Protein AF-A0A1Q6RAH6-F1 (afdb_monomer)

Secondary structure (DSSP, 8-state):
---B----TTTT--GGGS--HHHHHH-HHHHH-PPSS---HHHHHHHHHHHHHHHHHHHHHHHHTT--B-TT-HHHHHHHHHHHHHS-BTTBPPPTTS-----S-S-BTTBPP-TTS------HHHHHHS-TT-EEEESS---THHHH-S-EEEPPSS------BTTB-TT-----SEEEPPGGGSPP------------B--EEEE--------SS---------EEEEPPPB---------PPP---PEEE--------EEEEE--

Foldseek 3Di:
DADEPQDAQCPPPDPVLADDPVCLVPPCCNVVNDDPDDDNRNNVSNVSRVVSVVLVVLQVLLVVVVAHHYPVCPPSNVVSNLLSVLQDDPPDGDDPVSDDDDLVDCADVPFGADPVSDGDDPPVVLCVQAPFFDKDWAADPDQCCVPSNADKDWDDPPDDDDDADVVRHPPDDDDDQWDFDDPVNDPDDDDDDDDDWDDKDKDKDWDQDDDQDPDPDDRPPDRPDGDIDIDPIPDTDDDDDDDDDDDDRDIDGDDDDDDDIIMMGGRD

Mean predicted aligned error: 17.75 Å

Structure (mmCIF, N/CA/C/O backbone):
data_AF-A0A1Q6RAH6-F1
#
_entry.id   AF-A0A1Q6RAH6-F1
#
loop_
_atom_site.group_PDB
_atom_site.id
_atom_site.type_symbol
_atom_site.label_atom_id
_atom_site.label_alt_id
_atom_site.label_comp_id
_atom_site.label_asym_id
_atom_site.label_entity_id
_atom_site.label_seq_id
_atom_site.pdbx_PDB_ins_code
_atom_site.Cartn_x
_atom_site.Cartn_y
_atom_site.Cartn_z
_atom_site.occupancy
_atom_site.B_iso_or_equiv
_atom_site.auth_seq_id
_atom_site.auth_comp_id
_atom_site.auth_asym_id
_atom_site.auth_atom_id
_atom_site.pdbx_PDB_model_num
ATOM 1 N N . MET A 1 1 ? -26.787 -20.908 47.043 1.00 74.44 1 MET A N 1
ATOM 2 C CA . MET A 1 1 ? -27.610 -19.766 46.593 1.00 74.44 1 MET A CA 1
ATOM 3 C C . MET A 1 1 ? -27.314 -18.601 47.512 1.00 74.44 1 MET A C 1
ATOM 5 O O . MET A 1 1 ? -27.093 -18.863 48.690 1.00 74.44 1 MET A O 1
ATOM 9 N N . ALA A 1 2 ? -27.260 -17.379 46.982 1.00 86.88 2 ALA A N 1
ATOM 10 C CA . ALA A 1 2 ? -27.095 -16.189 47.808 1.00 86.88 2 ALA A CA 1
ATOM 11 C C . ALA A 1 2 ? -28.269 -16.044 48.786 1.00 86.88 2 ALA A C 1
ATOM 13 O O . ALA A 1 2 ? -29.375 -16.515 48.501 1.00 86.88 2 ALA A O 1
ATOM 14 N N . ARG A 1 3 ? -28.028 -15.439 49.948 1.00 90.06 3 ARG A N 1
ATOM 15 C CA . ARG A 1 3 ? -29.020 -15.312 51.020 1.00 90.06 3 ARG A CA 1
ATOM 16 C C . ARG A 1 3 ? -29.033 -13.919 51.636 1.00 90.06 3 ARG A C 1
ATOM 18 O O . ARG A 1 3 ? -28.005 -13.255 51.741 1.00 90.06 3 ARG A O 1
ATOM 25 N N . SER A 1 4 ? -30.216 -13.527 52.100 1.00 94.62 4 SER A N 1
ATOM 26 C CA . SER A 1 4 ? -30.441 -12.317 52.886 1.00 94.62 4 SER A CA 1
ATOM 27 C C . SER A 1 4 ? -31.068 -12.669 54.231 1.00 94.62 4 SER A C 1
ATOM 29 O O . SER A 1 4 ? -31.938 -13.542 54.297 1.00 94.62 4 SER A O 1
ATOM 31 N N . ASN A 1 5 ? -30.640 -11.991 55.296 1.00 94.56 5 ASN A N 1
ATOM 32 C CA . ASN A 1 5 ? -31.296 -12.047 56.605 1.00 94.56 5 ASN A CA 1
ATOM 33 C C . ASN A 1 5 ? -31.979 -10.728 57.000 1.00 94.56 5 ASN A C 1
ATOM 35 O O . ASN A 1 5 ? -32.557 -10.653 58.083 1.00 94.56 5 ASN A O 1
ATOM 39 N N . PHE A 1 6 ? -31.990 -9.729 56.114 1.00 95.56 6 PHE A N 1
ATOM 40 C CA . PHE A 1 6 ? -32.768 -8.513 56.320 1.00 95.56 6 PHE A CA 1
ATOM 41 C C . PHE A 1 6 ? -34.264 -8.841 56.284 1.00 95.56 6 PHE A C 1
ATOM 43 O O . PHE A 1 6 ? -34.757 -9.473 55.346 1.00 95.56 6 PHE A O 1
ATOM 50 N N . LYS A 1 7 ? -34.986 -8.408 57.318 1.00 94.31 7 LYS A N 1
ATOM 51 C CA . LYS A 1 7 ? -36.433 -8.593 57.470 1.00 94.31 7 LYS A CA 1
ATOM 52 C C . LYS A 1 7 ? -37.122 -7.256 57.640 1.00 94.31 7 LYS A C 1
ATOM 54 O O . LYS A 1 7 ? -36.515 -6.295 58.115 1.00 94.31 7 LYS A O 1
ATOM 59 N N . VAL A 1 8 ? -38.389 -7.200 57.249 1.00 95.38 8 VAL A N 1
ATOM 60 C CA . VAL A 1 8 ? -39.182 -5.991 57.420 1.00 95.38 8 VAL A CA 1
ATOM 61 C C . VAL A 1 8 ? -39.711 -5.982 58.851 1.00 95.38 8 VAL A C 1
ATOM 63 O O . VAL A 1 8 ? -40.210 -6.975 59.376 1.00 95.38 8 VAL A O 1
ATOM 66 N N . PHE A 1 9 ? -39.582 -4.852 59.531 1.00 94.12 9 PHE A N 1
ATOM 67 C CA . PHE A 1 9 ? -40.159 -4.687 60.854 1.00 94.12 9 PHE A CA 1
ATOM 68 C C . PHE A 1 9 ? -41.685 -4.598 60.743 1.00 94.12 9 PHE A C 1
ATOM 70 O O . PHE A 1 9 ? -42.221 -3.867 59.906 1.00 94.12 9 PHE A O 1
ATOM 77 N N . ALA A 1 10 ? -42.386 -5.311 61.627 1.00 89.75 10 ALA A N 1
ATOM 78 C CA . ALA A 1 10 ? -43.841 -5.250 61.754 1.00 89.75 10 ALA A CA 1
ATOM 79 C C . ALA A 1 10 ? -44.591 -5.621 60.446 1.00 89.75 10 ALA A C 1
ATOM 81 O O . ALA A 1 10 ? -45.517 -4.932 59.999 1.00 89.75 10 ALA A O 1
ATOM 82 N N . GLU A 1 11 ? -44.182 -6.733 59.822 1.00 87.38 11 GLU A N 1
ATOM 83 C CA . GLU A 1 11 ? -44.783 -7.285 58.592 1.00 87.38 11 GLU A CA 1
ATOM 84 C C . GLU A 1 11 ? -46.298 -7.513 58.723 1.00 87.38 11 GLU A C 1
ATOM 86 O O . GLU A 1 11 ? -47.042 -7.185 57.804 1.00 87.38 11 GLU A O 1
ATOM 91 N N . ALA A 1 12 ? -46.756 -7.961 59.897 1.00 89.94 12 ALA A N 1
ATOM 92 C CA . ALA A 1 12 ? -48.161 -8.250 60.203 1.00 89.94 12 ALA A CA 1
ATOM 93 C C . ALA A 1 12 ? -48.800 -7.249 61.189 1.00 89.94 12 ALA A C 1
ATOM 95 O O . ALA A 1 12 ? -49.719 -7.595 61.928 1.00 89.94 12 ALA A O 1
ATOM 96 N N . VAL A 1 13 ? -48.276 -6.023 61.271 1.00 87.94 13 VAL A N 1
ATOM 97 C CA . VAL A 1 13 ? -48.779 -5.017 62.218 1.00 87.94 13 VAL A CA 1
ATOM 98 C C . VAL A 1 13 ? -50.180 -4.536 61.858 1.00 87.94 13 VAL A C 1
ATOM 100 O O . VAL A 1 13 ? -50.460 -4.223 60.701 1.00 87.94 13 VAL A O 1
ATOM 103 N N . ASP A 1 14 ? -51.036 -4.432 62.870 1.00 89.81 1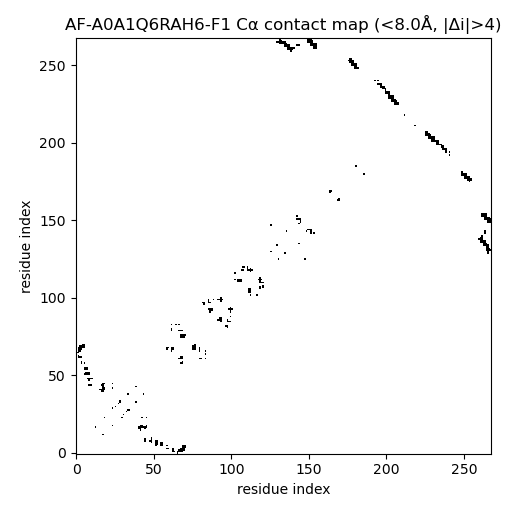4 ASP A N 1
ATOM 104 C CA . ASP A 1 14 ? -52.355 -3.823 62.740 1.00 89.81 14 ASP A CA 1
ATOM 105 C C . ASP A 1 14 ? -52.225 -2.331 62.389 1.00 89.81 14 ASP A C 1
ATOM 107 O O . ASP A 1 14 ? -51.374 -1.624 62.939 1.00 89.81 14 ASP A O 1
ATOM 111 N N . SER A 1 15 ? -53.078 -1.833 61.492 1.00 86.25 15 SER A N 1
ATOM 112 C CA . SER A 1 15 ? -53.057 -0.430 61.063 1.00 86.25 15 SER A CA 1
ATOM 113 C C . SER A 1 15 ? -53.276 0.561 62.21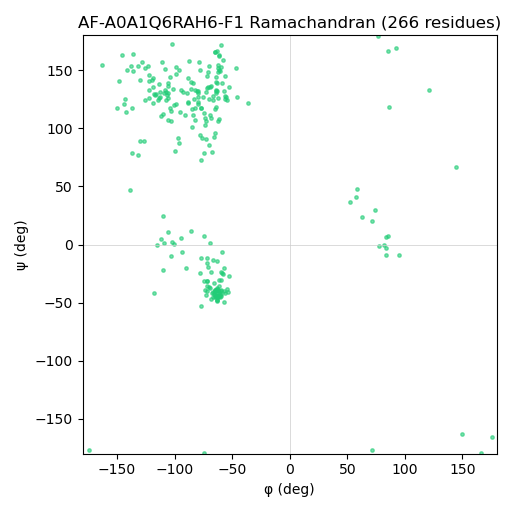0 1.00 86.25 15 SER A C 1
ATOM 115 O O . SER A 1 15 ? -52.819 1.689 62.120 1.00 86.25 15 SER A O 1
ATOM 117 N N . SER A 1 16 ? -53.911 0.154 63.313 1.00 86.44 16 SER A N 1
ATOM 118 C CA . SER A 1 16 ? -54.063 0.973 64.527 1.00 86.44 16 SER A CA 1
ATOM 119 C C . SER A 1 16 ? -52.769 1.145 65.332 1.00 86.44 16 SER A C 1
ATOM 121 O O . SER A 1 16 ? -52.718 1.943 66.265 1.00 86.44 16 SER A O 1
ATOM 123 N N . LYS A 1 17 ? -51.718 0.379 65.017 1.00 90.50 17 LYS A N 1
ATOM 124 C CA . LYS A 1 17 ? -50.412 0.414 65.697 1.00 90.50 17 LYS A CA 1
ATOM 125 C C . LYS A 1 17 ? -49.333 1.099 64.866 1.00 90.50 17 LYS A C 1
ATOM 127 O O . LYS A 1 17 ? -48.156 0.998 65.211 1.00 90.50 17 LYS A O 1
ATOM 132 N N . VAL A 1 18 ? -49.718 1.766 63.781 1.00 92.19 18 VAL A N 1
ATOM 133 C CA . VAL A 1 18 ? -48.842 2.516 62.883 1.00 92.19 18 VAL A CA 1
ATOM 134 C C . VAL A 1 18 ? -49.594 3.762 62.433 1.00 92.19 18 VAL A C 1
ATOM 136 O O . VAL A 1 18 ? -50.684 3.648 61.888 1.00 92.19 18 VAL A O 1
ATOM 139 N N . VAL A 1 19 ? -49.020 4.949 62.619 1.00 92.81 19 VAL A N 1
ATOM 140 C CA . VAL A 1 19 ? -49.692 6.192 62.194 1.00 92.81 19 VAL A CA 1
ATOM 141 C C . VAL A 1 19 ? -49.919 6.230 60.674 1.00 92.81 19 VAL A C 1
ATOM 143 O O . VAL A 1 19 ? -49.151 5.653 59.894 1.00 92.81 19 VAL A O 1
ATOM 146 N N . SER A 1 20 ? -50.950 6.939 60.213 1.00 92.50 20 SER A N 1
ATOM 147 C CA . SER A 1 20 ? -51.208 7.121 58.776 1.00 92.50 20 SER A CA 1
ATOM 148 C C . SER A 1 20 ? -50.098 7.931 58.086 1.00 92.50 20 SER A C 1
ATOM 150 O O . SER A 1 20 ? -49.229 8.511 58.737 1.00 92.50 20 SER A O 1
ATOM 152 N N . ASP A 1 21 ? -50.037 7.937 56.748 1.00 92.56 21 ASP A N 1
ATOM 153 C CA . ASP A 1 21 ? -49.037 8.751 56.028 1.00 92.56 21 ASP A CA 1
ATOM 154 C C . ASP A 1 21 ? -49.242 10.245 56.278 1.00 92.56 21 ASP A C 1
ATOM 156 O O . ASP A 1 21 ? -48.270 10.966 56.478 1.00 92.56 21 ASP A O 1
ATOM 160 N N . ALA A 1 22 ? -50.498 10.691 56.343 1.00 93.25 22 ALA A N 1
ATOM 161 C CA . ALA A 1 22 ? -50.844 12.080 56.622 1.00 93.25 22 ALA A CA 1
ATOM 162 C C . ALA A 1 22 ? -50.416 12.507 58.035 1.00 93.25 22 ALA A C 1
ATOM 164 O O . ALA A 1 22 ? -49.794 13.553 58.199 1.00 93.25 22 ALA A O 1
ATOM 165 N N . GLU A 1 23 ? -50.677 11.680 59.050 1.00 92.81 23 GLU A N 1
ATOM 166 C CA . GLU A 1 23 ? -50.255 11.962 60.428 1.00 92.81 23 GLU A CA 1
ATOM 167 C C . GLU A 1 23 ? -48.735 11.913 60.566 1.00 92.81 23 GLU A C 1
ATOM 169 O O . GLU A 1 23 ? -48.139 12.797 61.182 1.00 92.81 23 GLU A O 1
ATOM 174 N N . TYR A 1 24 ? -48.083 10.930 59.935 1.00 93.44 24 TYR A N 1
ATOM 175 C CA . TYR A 1 24 ? -46.625 10.863 59.882 1.00 93.44 24 TYR A CA 1
ATOM 176 C C . TYR A 1 24 ? -46.034 12.102 59.208 1.00 93.44 24 TYR A C 1
ATOM 178 O O . TYR A 1 24 ? -45.012 12.606 59.671 1.00 93.44 24 TYR A O 1
ATOM 186 N N . ALA A 1 25 ? -46.672 12.605 58.139 1.00 92.69 25 ALA A N 1
ATOM 187 C CA . ALA A 1 25 ? -46.234 13.738 57.321 1.00 92.69 25 ALA A CA 1
ATOM 188 C C . ALA A 1 25 ? -46.085 15.046 58.121 1.00 92.69 25 ALA A C 1
ATOM 190 O O . ALA A 1 25 ? -45.204 15.852 57.807 1.00 92.69 25 ALA A O 1
ATOM 191 N N . VAL A 1 26 ? -46.890 15.227 59.166 1.00 94.19 26 VAL A N 1
ATOM 192 C CA . VAL A 1 26 ? -46.929 16.451 59.983 1.00 94.19 26 VAL A CA 1
ATOM 193 C C . VAL A 1 26 ? -46.483 16.234 61.430 1.00 94.19 26 VAL A C 1
ATOM 195 O O . VAL A 1 26 ? -46.459 17.184 62.209 1.00 94.19 26 VAL A O 1
ATOM 198 N N . ASN A 1 27 ? -46.122 15.005 61.809 1.00 91.69 27 ASN A N 1
ATOM 199 C CA . ASN A 1 27 ? -45.778 14.688 63.189 1.00 91.69 27 ASN A CA 1
ATOM 200 C C . ASN A 1 27 ? -44.548 15.480 63.665 1.00 91.69 27 ASN A C 1
ATOM 202 O O . ASN A 1 27 ? -43.471 15.427 63.061 1.00 91.69 27 ASN A O 1
ATOM 206 N N . THR A 1 28 ? -44.698 16.180 64.788 1.00 89.19 28 THR A N 1
ATOM 207 C CA . THR A 1 28 ? -43.664 17.062 65.338 1.00 89.19 28 THR A CA 1
ATOM 208 C C . THR A 1 28 ? -42.425 16.306 65.805 1.00 89.19 28 THR A C 1
ATOM 210 O O . THR A 1 28 ? -41.330 16.822 65.618 1.00 89.19 28 THR A O 1
ATOM 213 N N . GLN A 1 29 ? -42.547 15.075 66.319 1.00 89.06 29 GLN A N 1
ATOM 214 C CA . GLN A 1 29 ? -41.387 14.264 66.717 1.00 89.06 29 GLN A CA 1
ATOM 215 C C . GLN A 1 29 ? -40.599 13.745 65.507 1.00 89.06 29 GLN A C 1
ATOM 217 O O . GLN A 1 29 ? -39.379 13.622 65.571 1.00 89.06 29 GLN A O 1
ATOM 222 N N . ARG A 1 30 ? -41.261 13.486 64.372 1.00 91.00 30 ARG A N 1
ATOM 223 C CA . ARG A 1 30 ? -40.566 13.135 63.122 1.00 91.00 30 ARG A CA 1
ATOM 224 C C . ARG A 1 30 ? -39.848 14.343 62.507 1.00 91.00 30 ARG A C 1
ATOM 226 O O . ARG A 1 30 ? -38.799 14.179 61.898 1.00 91.00 30 ARG A O 1
ATOM 233 N N . ILE A 1 31 ? -40.420 15.545 62.624 1.00 91.06 31 ILE A N 1
ATOM 234 C CA . ILE A 1 31 ? -39.825 16.789 62.093 1.00 91.06 31 ILE A CA 1
ATOM 235 C C . ILE A 1 31 ? -38.690 17.295 62.986 1.00 91.06 31 ILE A C 1
ATOM 237 O O . ILE A 1 31 ? -37.607 17.592 62.497 1.00 91.06 31 ILE A O 1
ATOM 241 N N . GLY A 1 32 ? -38.971 17.444 64.279 1.00 88.25 32 GLY A N 1
ATOM 242 C CA . GLY A 1 32 ? -38.114 18.122 65.253 1.00 88.25 32 GLY A CA 1
ATOM 243 C C . GLY A 1 32 ? -37.285 17.186 66.129 1.00 88.25 32 GLY A C 1
ATOM 244 O O . GLY A 1 32 ? -36.536 17.666 66.974 1.00 88.25 32 GLY A O 1
ATOM 245 N N . GLY A 1 33 ? -37.405 15.871 65.935 1.00 86.50 33 GLY A N 1
ATOM 246 C CA . GLY A 1 33 ? -36.75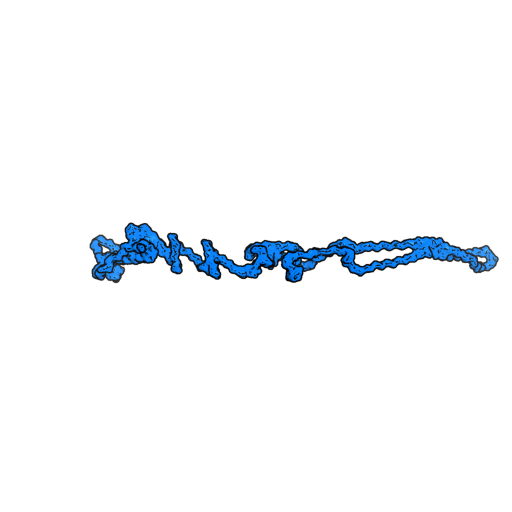1 14.865 66.765 1.00 86.50 33 GLY A CA 1
ATOM 247 C C . GLY A 1 33 ? -37.546 14.507 68.022 1.00 86.50 33 GLY A C 1
ATOM 248 O O . GLY A 1 33 ? -38.511 15.170 68.410 1.00 86.50 33 GLY A O 1
ATOM 249 N N . VAL A 1 34 ? -37.140 13.410 68.659 1.00 86.50 34 VAL A N 1
ATOM 250 C CA . VAL A 1 34 ? -37.756 12.937 69.902 1.00 86.50 34 VAL A CA 1
ATOM 251 C C . VAL A 1 34 ? -37.378 13.850 71.068 1.00 86.50 34 VAL A C 1
ATOM 253 O O . VAL A 1 34 ? -36.216 14.216 71.240 1.00 86.50 34 VAL A O 1
ATOM 256 N N . VAL A 1 35 ? -38.364 14.203 71.890 1.00 82.50 35 VAL A N 1
ATOM 257 C CA . VAL A 1 35 ? -38.153 14.908 73.162 1.00 82.50 35 VAL A CA 1
ATOM 258 C C . VAL A 1 35 ? -38.113 13.898 74.314 1.00 82.50 35 VAL A C 1
ATOM 260 O O . VAL A 1 35 ? -38.769 12.857 74.215 1.00 82.50 35 VAL A O 1
ATOM 263 N N . PRO A 1 36 ? -37.379 14.167 75.412 1.00 83.94 36 PRO A N 1
ATOM 264 C CA . PRO A 1 36 ? -37.380 13.293 76.584 1.00 83.94 36 PRO A CA 1
ATOM 265 C C . PRO A 1 36 ? -38.804 13.054 77.108 1.00 83.94 36 PRO A C 1
ATOM 267 O O . PRO A 1 36 ? -39.527 14.004 77.402 1.00 83.94 36 PRO A O 1
ATOM 270 N N . GLY A 1 37 ? -39.216 11.789 77.215 1.00 81.44 37 GLY A N 1
ATOM 271 C CA . GLY A 1 37 ? -40.576 11.407 77.599 1.00 81.44 37 GLY A CA 1
ATOM 272 C C . GLY A 1 37 ? -41.015 10.086 76.966 1.00 81.44 37 GLY A C 1
ATOM 273 O O . GLY A 1 37 ? -40.187 9.306 76.494 1.00 81.44 37 GLY A O 1
ATOM 274 N N . LEU A 1 38 ? -42.325 9.825 76.962 1.00 74.50 38 LEU A N 1
ATOM 275 C CA . LEU A 1 38 ? -42.898 8.630 76.340 1.00 74.50 38 LEU A CA 1
ATOM 276 C C . LEU A 1 38 ? -42.956 8.801 74.813 1.00 74.50 38 LEU A C 1
ATOM 278 O O . LEU A 1 38 ? -43.650 9.678 74.299 1.00 74.50 38 LEU A O 1
ATOM 282 N N . ALA A 1 39 ? -42.235 7.948 74.088 1.00 77.94 39 ALA A N 1
ATOM 283 C CA . ALA A 1 39 ? -42.280 7.887 72.632 1.00 77.94 39 ALA A CA 1
ATOM 284 C C . ALA A 1 39 ? -43.636 7.343 72.145 1.00 77.94 39 ALA A C 1
ATOM 286 O O . ALA A 1 39 ? -44.129 6.337 72.657 1.00 77.94 39 ALA A O 1
ATOM 287 N N . ALA A 1 40 ? -44.226 7.978 71.127 1.00 86.88 40 ALA A N 1
ATOM 288 C CA . ALA A 1 40 ? -45.443 7.477 70.490 1.00 86.88 40 ALA A CA 1
ATOM 289 C C . ALA A 1 40 ? -45.124 6.178 69.727 1.00 86.88 40 ALA A C 1
ATOM 291 O O . ALA A 1 40 ? -44.390 6.192 68.735 1.00 86.88 40 ALA A O 1
ATOM 292 N N . ALA A 1 41 ? -45.603 5.039 70.233 1.00 88.38 41 ALA A N 1
ATOM 293 C CA . ALA A 1 41 ? -45.208 3.721 69.733 1.00 88.38 41 ALA A CA 1
ATOM 294 C C . ALA A 1 41 ? -45.623 3.496 68.269 1.00 88.38 41 ALA A C 1
ATOM 296 O O . ALA A 1 41 ? -44.866 2.934 67.484 1.00 88.38 41 ALA A O 1
ATOM 297 N N . ASP A 1 42 ? -46.794 3.987 67.882 1.00 91.06 42 ASP A N 1
ATOM 298 C CA . ASP A 1 42 ? -47.330 3.955 66.521 1.00 91.06 42 ASP A CA 1
ATOM 299 C C . ASP A 1 42 ? -46.502 4.771 65.516 1.00 91.06 42 ASP A C 1
ATOM 301 O O . ASP A 1 42 ? -46.269 4.332 64.385 1.00 91.06 42 ASP A O 1
ATOM 305 N N . LEU A 1 43 ? -46.001 5.932 65.937 1.00 91.56 43 LEU A N 1
ATOM 306 C CA . LEU A 1 43 ? -45.083 6.756 65.156 1.00 91.56 43 LEU A CA 1
ATOM 307 C C . LEU A 1 43 ? -43.764 6.020 64.899 1.00 91.56 43 LEU A C 1
ATOM 309 O O . LEU A 1 43 ? -43.279 5.964 63.768 1.00 91.56 43 LEU A O 1
ATOM 313 N N . HIS A 1 44 ? -43.188 5.442 65.950 1.00 90.94 44 HIS A N 1
ATOM 314 C CA . HIS A 1 44 ? -41.899 4.758 65.867 1.00 90.94 44 HIS A CA 1
ATOM 315 C C . HIS A 1 44 ? -42.013 3.452 65.083 1.00 90.94 44 HIS A C 1
ATOM 317 O O . HIS A 1 44 ? -41.145 3.154 64.265 1.00 90.94 44 HIS A O 1
ATOM 323 N N . ASN A 1 45 ? -43.124 2.727 65.224 1.00 93.06 45 ASN A N 1
ATOM 324 C CA . ASN A 1 45 ? -43.412 1.560 64.397 1.00 93.06 45 ASN A CA 1
ATOM 325 C C . ASN A 1 45 ? -43.411 1.910 62.906 1.00 93.06 45 ASN A C 1
ATOM 327 O O . ASN A 1 45 ? -42.870 1.147 62.104 1.00 93.06 45 ASN A O 1
ATOM 331 N N . LYS A 1 46 ? -43.955 3.077 62.525 1.00 92.75 46 LYS A N 1
ATOM 332 C CA . LYS A 1 46 ? -43.888 3.553 61.138 1.00 92.75 46 LYS A CA 1
ATOM 333 C C . LYS A 1 46 ? -42.460 3.808 60.679 1.00 92.75 46 LYS A C 1
ATOM 335 O O . LYS A 1 46 ? -42.077 3.328 59.613 1.00 92.75 46 LYS A O 1
ATOM 340 N N . LEU A 1 47 ? -41.679 4.527 61.485 1.00 93.00 47 LEU A N 1
ATOM 341 C CA . LEU A 1 47 ? -40.277 4.825 61.196 1.00 93.00 47 LEU A CA 1
ATOM 342 C C . LEU A 1 47 ? -39.463 3.536 61.000 1.00 93.00 47 LEU A C 1
ATOM 344 O O . LEU A 1 47 ? -38.778 3.383 59.989 1.00 93.00 47 LEU A O 1
ATOM 348 N N . TYR A 1 48 ? -39.581 2.581 61.927 1.00 93.62 48 TYR A N 1
ATOM 349 C CA . TYR A 1 48 ? -38.881 1.299 61.849 1.00 93.62 48 TYR A CA 1
ATOM 350 C C . TYR A 1 48 ? -39.316 0.482 60.636 1.00 93.62 48 TYR A C 1
ATOM 352 O O . TYR A 1 48 ? -38.467 -0.077 59.939 1.00 93.62 48 TYR A O 1
ATOM 360 N N . LYS A 1 49 ? -40.617 0.451 60.327 1.00 93.19 49 LYS A N 1
ATOM 361 C CA . LYS A 1 49 ? -41.135 -0.235 59.140 1.00 93.19 49 LYS A CA 1
ATOM 362 C C . LYS A 1 49 ? -40.593 0.379 57.845 1.00 93.19 49 LYS A C 1
ATOM 364 O O . LYS A 1 49 ? -40.135 -0.362 56.983 1.00 93.19 49 LYS A O 1
ATOM 369 N N . GLN A 1 50 ? -40.566 1.709 57.720 1.00 93.81 50 GLN A N 1
ATOM 370 C CA . GLN A 1 50 ? -40.010 2.398 56.545 1.00 93.81 50 GLN A CA 1
ATOM 371 C C . GLN A 1 50 ? -38.496 2.186 56.384 1.00 93.81 50 GLN A C 1
ATOM 373 O O . GLN A 1 50 ? -38.017 1.991 55.269 1.00 93.81 50 GLN A O 1
ATOM 378 N N . ALA A 1 51 ? -37.733 2.182 57.478 1.00 94.88 51 ALA A N 1
ATOM 379 C CA . ALA A 1 51 ? -36.292 1.943 57.413 1.00 94.88 51 ALA A CA 1
ATOM 380 C C . ALA A 1 51 ? -35.967 0.494 57.006 1.00 94.88 51 ALA A C 1
ATOM 382 O O . ALA A 1 51 ? -35.151 0.244 56.118 1.00 94.88 51 ALA A O 1
ATOM 383 N N . THR A 1 52 ? -36.638 -0.471 57.633 1.00 95.88 52 THR A N 1
ATOM 384 C CA . THR A 1 52 ? -36.374 -1.899 57.408 1.00 95.88 52 THR A CA 1
ATOM 385 C C . THR A 1 52 ? -36.916 -2.409 56.077 1.00 95.88 52 THR A C 1
ATOM 387 O O . THR A 1 52 ? -36.276 -3.270 55.479 1.00 95.88 52 THR A O 1
ATOM 390 N N . ILE A 1 53 ? -38.023 -1.859 55.555 1.00 95.12 53 ILE A N 1
ATOM 391 C CA . ILE A 1 53 ? -38.513 -2.231 54.218 1.00 95.12 53 ILE A CA 1
ATOM 392 C C . ILE A 1 53 ? -37.534 -1.816 53.117 1.00 95.12 53 ILE A C 1
ATOM 394 O O . ILE A 1 53 ? -37.283 -2.602 52.207 1.00 95.12 53 ILE A O 1
ATOM 398 N N . MET A 1 54 ? -36.906 -0.640 53.236 1.00 95.88 54 MET A N 1
ATOM 399 C CA . MET A 1 54 ? -35.857 -0.207 52.309 1.00 95.88 54 MET A CA 1
ATOM 400 C C . MET A 1 54 ? -34.622 -1.109 52.399 1.00 95.88 54 MET A C 1
ATOM 402 O O . MET A 1 54 ? -34.097 -1.533 51.371 1.00 95.88 54 MET A O 1
ATOM 406 N N . ALA A 1 55 ? -34.191 -1.458 53.616 1.00 94.38 55 ALA A N 1
ATOM 407 C CA . ALA A 1 55 ? -33.055 -2.354 53.823 1.00 94.38 55 ALA A CA 1
ATOM 408 C C . ALA A 1 55 ? -33.313 -3.764 53.256 1.00 94.38 55 ALA A C 1
ATOM 410 O O . ALA A 1 55 ? -32.468 -4.306 52.544 1.00 94.38 55 ALA A O 1
ATOM 411 N N . ALA A 1 56 ? -34.496 -4.334 53.506 1.00 94.56 56 ALA A N 1
ATOM 412 C CA . ALA A 1 56 ? -34.889 -5.637 52.975 1.00 94.56 56 ALA A CA 1
ATOM 413 C C . ALA A 1 56 ? -35.002 -5.629 51.442 1.00 94.56 56 ALA A C 1
ATOM 415 O O . ALA A 1 56 ? -34.520 -6.556 50.793 1.00 94.56 56 ALA A O 1
ATOM 416 N N . ALA A 1 57 ? -35.568 -4.569 50.853 1.00 92.69 57 ALA A N 1
ATOM 417 C CA . ALA A 1 57 ? -35.659 -4.415 49.402 1.00 92.69 57 ALA A CA 1
ATOM 418 C C . ALA A 1 57 ? -34.273 -4.335 48.743 1.00 92.69 57 ALA A C 1
ATOM 420 O O . ALA A 1 57 ? -34.015 -5.028 47.762 1.00 92.69 57 ALA A O 1
ATOM 421 N N . MET A 1 58 ? -33.349 -3.547 49.303 1.00 90.94 58 MET A N 1
ATOM 422 C CA . MET A 1 58 ? -31.969 -3.492 48.807 1.00 90.94 58 MET A CA 1
ATOM 423 C C . MET A 1 58 ? -31.278 -4.852 48.922 1.00 90.94 58 MET A C 1
ATOM 425 O O . MET A 1 58 ? -30.639 -5.295 47.973 1.00 90.94 58 MET A O 1
ATOM 429 N N . ALA A 1 59 ? -31.437 -5.540 50.053 1.00 93.19 59 ALA A N 1
ATOM 430 C CA . ALA A 1 59 ? -30.863 -6.863 50.264 1.00 93.19 59 ALA A CA 1
ATOM 431 C C . ALA A 1 59 ? -31.395 -7.907 49.262 1.00 93.19 59 ALA A C 1
ATOM 433 O O . ALA A 1 59 ? -30.630 -8.750 48.797 1.00 93.19 59 ALA A O 1
ATOM 434 N N . GLN A 1 60 ? -32.673 -7.822 48.880 1.00 89.75 60 GLN A N 1
ATOM 435 C CA . GLN A 1 60 ? -33.272 -8.678 47.854 1.00 89.75 60 GLN A CA 1
ATOM 436 C C . GLN A 1 60 ? -32.615 -8.472 46.479 1.00 89.75 60 GLN A C 1
ATOM 438 O O . GLN A 1 60 ? -32.252 -9.452 45.829 1.00 89.75 60 GLN A O 1
ATOM 443 N N . VAL A 1 61 ? -32.367 -7.219 46.076 1.00 87.44 61 VAL A N 1
ATOM 444 C CA . VAL A 1 61 ? -31.656 -6.901 44.822 1.00 87.44 61 VAL A CA 1
ATOM 445 C C . VAL A 1 61 ? -30.249 -7.509 44.810 1.00 87.44 61 VAL A C 1
ATOM 447 O O . VAL A 1 61 ? -29.814 -8.042 43.791 1.00 87.44 61 VAL A O 1
ATOM 450 N N . LEU A 1 62 ? -29.535 -7.481 45.941 1.00 87.56 62 LEU A N 1
ATOM 451 C CA . LEU A 1 62 ? -28.209 -8.103 46.051 1.00 87.56 62 LEU A CA 1
ATOM 452 C C . LEU A 1 62 ? -28.277 -9.626 45.852 1.00 87.56 62 LEU A C 1
ATOM 454 O O . LEU A 1 62 ? -27.474 -10.184 45.102 1.00 87.56 62 LEU A O 1
ATOM 458 N N . VAL A 1 63 ? -29.257 -10.288 46.474 1.00 88.62 63 VAL A N 1
ATOM 459 C CA . VAL A 1 63 ? -29.448 -11.745 46.369 1.00 88.62 63 VAL A CA 1
ATOM 460 C C . VAL A 1 63 ? -29.799 -12.168 44.945 1.00 88.62 63 VAL A C 1
ATOM 462 O O . VAL A 1 63 ? -29.261 -13.164 44.459 1.00 88.62 63 VAL A O 1
ATOM 465 N N . GLU A 1 64 ? -30.634 -11.398 44.247 1.00 84.44 64 GLU A N 1
ATOM 466 C CA . GLU A 1 64 ? -30.958 -11.620 42.830 1.00 84.44 64 GLU A CA 1
ATOM 467 C C . GLU A 1 64 ? -29.720 -11.520 41.923 1.00 84.44 64 GLU A C 1
ATOM 469 O O . GLU A 1 64 ? -29.617 -12.248 40.936 1.00 84.44 64 GLU A O 1
ATOM 474 N N . GLN A 1 65 ? -28.732 -10.700 42.300 1.00 80.81 65 GLN A N 1
ATOM 475 C CA . GLN A 1 65 ? -27.417 -10.608 41.643 1.00 80.81 65 GLN A CA 1
ATOM 476 C C . GLN A 1 65 ? -26.397 -11.643 42.157 1.00 80.81 65 GLN A C 1
ATOM 478 O O . GLN A 1 65 ? -25.197 -11.567 41.865 1.00 80.81 65 GLN A O 1
ATOM 483 N N . GLY A 1 66 ? -26.850 -12.627 42.936 1.00 85.50 66 GLY A N 1
ATOM 484 C CA . GLY A 1 66 ? -26.017 -13.696 43.477 1.00 85.50 66 GLY A CA 1
ATOM 485 C C . GLY A 1 66 ? -25.063 -13.249 44.586 1.00 85.50 66 GLY A C 1
ATOM 486 O O . GLY A 1 66 ? -24.080 -13.945 44.838 1.00 85.50 66 GLY A O 1
ATOM 487 N N . GLN A 1 67 ? -25.324 -12.112 45.234 1.00 86.62 67 GLN A N 1
ATOM 488 C CA . GLN A 1 67 ? -24.530 -11.601 46.350 1.00 86.62 67 GLN A CA 1
ATOM 489 C C . GLN A 1 67 ? -25.259 -11.793 47.683 1.00 86.62 67 GLN A C 1
ATOM 491 O O . GLN A 1 67 ? -26.461 -11.557 47.787 1.00 86.62 67 GLN A O 1
ATOM 496 N N . ASP A 1 68 ? -24.529 -12.191 48.722 1.00 89.88 68 ASP A N 1
ATOM 497 C CA . ASP A 1 68 ? -25.092 -12.295 50.068 1.00 89.88 68 ASP A CA 1
ATOM 498 C C . ASP A 1 68 ? -25.351 -10.907 50.671 1.00 89.88 68 ASP A C 1
ATOM 500 O O . ASP A 1 68 ? -24.580 -9.965 50.465 1.00 89.88 68 ASP A O 1
ATOM 504 N N . ALA A 1 69 ? -26.424 -10.795 51.452 1.00 93.56 69 ALA A N 1
ATOM 505 C CA . ALA A 1 69 ? -26.805 -9.578 52.159 1.00 93.56 69 ALA A CA 1
ATOM 506 C C . ALA A 1 69 ? -27.084 -9.896 53.634 1.00 93.56 69 ALA A C 1
ATOM 508 O O . ALA A 1 69 ? -28.210 -10.224 54.010 1.00 93.56 69 ALA A O 1
ATOM 509 N N . LEU A 1 70 ? -26.042 -9.837 54.468 1.00 95.69 70 LEU A N 1
ATOM 510 C CA . LEU A 1 70 ? -26.106 -10.242 55.874 1.00 95.69 70 LEU A CA 1
ATOM 511 C C . LEU A 1 70 ? -25.832 -9.061 56.814 1.00 95.69 70 LEU A C 1
ATOM 513 O O . LEU A 1 70 ? -24.815 -8.386 56.674 1.00 95.69 70 LEU A O 1
ATOM 517 N N . ASP A 1 71 ? -26.712 -8.831 57.788 1.00 92.44 71 ASP A N 1
ATOM 518 C CA . ASP A 1 71 ? -26.559 -7.773 58.804 1.00 92.44 71 ASP A CA 1
ATOM 519 C C . ASP A 1 71 ? -25.403 -8.027 59.791 1.00 92.44 71 ASP A C 1
ATOM 521 O O . ASP A 1 71 ? -24.831 -7.090 60.346 1.00 92.44 71 ASP A O 1
ATOM 525 N N . SER A 1 72 ? -25.008 -9.291 59.954 1.00 94.31 72 SER A N 1
ATOM 526 C CA . SER A 1 72 ? -23.878 -9.719 60.774 1.00 94.31 72 SER A CA 1
ATOM 527 C C . SER A 1 72 ? -22.527 -9.478 60.100 1.00 94.31 72 SER A C 1
ATOM 529 O O . SER A 1 72 ? -21.491 -9.638 60.738 1.00 94.31 72 SER A O 1
ATOM 531 N N . ASP A 1 73 ? -22.525 -9.143 58.806 1.00 92.06 73 ASP A N 1
ATOM 532 C CA . ASP A 1 73 ? -21.322 -8.951 58.000 1.00 92.06 73 ASP A CA 1
ATOM 533 C C . ASP A 1 73 ? -21.397 -7.640 57.210 1.00 92.06 73 ASP A C 1
ATOM 535 O O . ASP A 1 73 ? -21.642 -7.602 56.003 1.00 92.06 73 ASP A O 1
ATOM 539 N N . TYR A 1 74 ? -21.160 -6.534 57.917 1.00 89.44 74 TYR A N 1
ATOM 540 C CA . TYR A 1 74 ? -21.135 -5.197 57.325 1.00 89.44 74 TYR A CA 1
ATOM 541 C C . TYR A 1 74 ? -20.131 -5.085 56.165 1.00 89.44 74 TYR A C 1
ATOM 543 O O . TYR A 1 74 ? -20.429 -4.483 55.132 1.00 89.44 74 TYR A O 1
ATOM 551 N N . ALA A 1 75 ? -18.943 -5.679 56.315 1.00 87.50 75 ALA A N 1
ATOM 552 C CA . ALA A 1 75 ? -17.907 -5.629 55.289 1.00 87.50 75 ALA A CA 1
ATOM 553 C C . ALA A 1 75 ? -18.330 -6.402 54.028 1.00 87.50 75 ALA A C 1
ATOM 555 O O . ALA A 1 75 ? -18.197 -5.881 52.915 1.00 87.50 75 ALA A O 1
ATOM 556 N N . GLY A 1 76 ? -18.890 -7.604 54.198 1.00 86.50 76 GLY A N 1
ATOM 557 C CA . GLY A 1 76 ? -19.467 -8.399 53.117 1.00 86.50 76 GLY A CA 1
ATOM 558 C C . GLY A 1 76 ? -20.622 -7.684 52.422 1.00 86.50 76 GLY A C 1
ATOM 559 O O . GLY A 1 76 ? -20.641 -7.605 51.195 1.00 86.50 76 GLY A O 1
ATOM 560 N N . LEU A 1 77 ? -21.523 -7.057 53.180 1.00 88.75 77 LEU A N 1
ATOM 561 C CA . LEU A 1 77 ? -22.641 -6.286 52.638 1.00 88.75 77 LEU A CA 1
ATOM 562 C C . LEU A 1 77 ? -22.172 -5.111 51.761 1.00 88.75 77 LEU A C 1
ATOM 564 O O . LEU A 1 77 ? -22.671 -4.930 50.650 1.00 88.75 77 LEU A O 1
ATOM 568 N N . VAL A 1 78 ? -21.172 -4.340 52.205 1.00 85.00 78 VAL A N 1
ATOM 569 C CA . VAL A 1 78 ? -20.587 -3.248 51.401 1.00 85.00 78 VAL A CA 1
ATOM 570 C C . VAL A 1 78 ? -19.963 -3.784 50.109 1.00 85.00 78 VAL A C 1
ATOM 572 O O . VAL A 1 78 ? -20.098 -3.166 49.048 1.00 85.00 78 VAL A O 1
ATOM 575 N N . ALA A 1 79 ? -19.293 -4.937 50.168 1.00 78.75 79 ALA A N 1
ATOM 576 C CA . ALA A 1 79 ? -18.715 -5.574 48.988 1.00 78.75 79 ALA A CA 1
ATOM 577 C C . ALA A 1 79 ? -19.797 -6.037 47.996 1.00 78.75 79 ALA A C 1
ATOM 579 O O . ALA A 1 79 ? -19.666 -5.799 46.792 1.00 78.75 79 ALA A O 1
ATOM 580 N N . SER A 1 80 ? -20.880 -6.632 48.491 1.00 83.69 80 SER A N 1
ATOM 581 C CA . SER A 1 80 ? -22.044 -7.042 47.700 1.00 83.69 80 SER A CA 1
ATOM 582 C C . SER A 1 80 ? -22.707 -5.861 46.986 1.00 83.69 80 SER A C 1
ATOM 584 O O . SER A 1 80 ? -23.018 -5.949 45.794 1.00 83.69 80 SER A O 1
ATOM 586 N N . ILE A 1 81 ? -22.859 -4.725 47.676 1.00 84.81 81 ILE A N 1
ATOM 587 C CA . ILE A 1 81 ? -23.429 -3.491 47.112 1.00 84.81 81 ILE A CA 1
ATOM 588 C C . ILE A 1 81 ? -22.562 -2.949 45.973 1.00 84.81 81 ILE A C 1
ATOM 590 O O . ILE A 1 81 ? -23.071 -2.655 44.890 1.00 84.81 81 ILE A O 1
ATOM 594 N N . LYS A 1 82 ? -21.243 -2.865 46.178 1.00 74.19 82 LYS A N 1
ATOM 595 C CA . LYS A 1 82 ? -20.313 -2.394 45.139 1.00 74.19 82 LYS A CA 1
ATOM 596 C C . LYS A 1 82 ? -20.370 -3.265 43.886 1.00 74.19 82 LYS A C 1
ATOM 598 O O . LYS A 1 82 ? -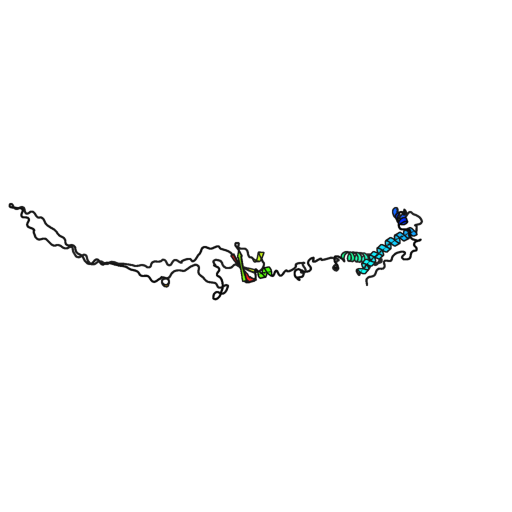20.435 -2.731 42.785 1.00 74.19 82 LYS A O 1
ATOM 603 N N . LYS A 1 83 ? -20.388 -4.592 44.051 1.00 70.88 83 LYS A N 1
ATOM 604 C CA . LYS A 1 83 ? -20.488 -5.537 42.928 1.00 70.88 83 LYS A CA 1
ATOM 605 C C . LYS A 1 83 ? -21.789 -5.362 42.149 1.00 70.88 83 LYS A C 1
ATOM 607 O O . LYS A 1 83 ? -21.762 -5.359 40.927 1.00 70.88 83 LYS A O 1
ATOM 612 N N . THR A 1 84 ? -22.902 -5.156 42.844 1.00 72.81 84 THR A N 1
ATOM 613 C CA . THR A 1 84 ? -24.226 -5.013 42.224 1.00 72.81 84 THR A CA 1
ATOM 614 C C . THR A 1 84 ? -24.359 -3.750 41.370 1.00 72.81 84 THR A C 1
ATOM 616 O O . THR A 1 84 ? -24.883 -3.827 40.265 1.00 72.81 84 THR A O 1
ATOM 619 N N . PHE A 1 85 ? -23.835 -2.600 41.806 1.00 69.62 85 PHE A N 1
ATOM 620 C CA . PHE A 1 85 ? -23.953 -1.354 41.026 1.00 69.62 85 PHE A CA 1
ATOM 621 C C . PHE A 1 85 ? -23.115 -1.308 39.756 1.00 69.62 85 PHE A C 1
ATOM 623 O O . PHE A 1 85 ? -23.393 -0.528 38.849 1.00 69.62 85 PHE A O 1
ATOM 630 N N . LEU A 1 86 ? -22.104 -2.156 39.678 1.00 57.22 86 LEU A N 1
ATOM 631 C CA . LEU A 1 86 ? -21.315 -2.303 38.475 1.00 57.22 86 LEU A CA 1
ATOM 632 C C . LEU A 1 86 ? -22.081 -3.162 37.444 1.00 57.22 86 LEU A C 1
ATOM 634 O O . LEU A 1 86 ? -21.874 -2.978 36.250 1.00 57.22 86 LEU A O 1
ATOM 638 N N . LEU A 1 87 ? -23.019 -4.031 37.873 1.00 54.97 87 LEU A N 1
ATOM 639 C CA . LEU A 1 87 ? -23.548 -5.178 37.115 1.00 54.97 87 LEU A CA 1
ATOM 640 C C . LEU A 1 87 ? -24.444 -4.956 35.876 1.00 54.97 87 LEU A C 1
ATOM 642 O O . LEU A 1 87 ? -24.818 -5.951 35.255 1.00 54.97 87 LEU A O 1
ATOM 646 N N . SER A 1 88 ? -24.752 -3.731 35.431 1.00 55.03 88 SER A N 1
ATOM 647 C CA . SER A 1 88 ? -25.614 -3.579 34.243 1.00 55.03 88 SER A CA 1
ATOM 648 C C . SER A 1 88 ? -25.380 -2.337 33.382 1.00 55.03 88 SER A C 1
ATOM 650 O O . SER A 1 88 ? -25.694 -1.215 33.780 1.00 55.03 88 SER A O 1
ATOM 652 N N . LEU A 1 89 ? -24.989 -2.583 32.128 1.00 54.78 89 LEU A N 1
ATOM 653 C CA . LEU A 1 89 ? -25.273 -1.730 30.970 1.00 54.78 89 LEU A CA 1
ATOM 654 C C . LEU A 1 89 ? -25.546 -2.648 29.761 1.00 54.78 89 LEU A C 1
ATOM 656 O O . LEU A 1 89 ? -24.652 -3.356 29.310 1.00 54.78 89 LEU A O 1
ATOM 660 N N . ASN A 1 90 ? -26.775 -2.643 29.233 1.00 52.88 90 ASN A N 1
ATOM 661 C CA . ASN A 1 90 ? -27.201 -3.433 28.061 1.00 52.88 90 ASN A CA 1
ATOM 662 C C . ASN A 1 90 ? -27.016 -4.969 28.160 1.00 52.88 90 ASN A C 1
ATOM 664 O O . ASN A 1 90 ? -26.648 -5.603 27.176 1.00 52.88 90 ASN A O 1
ATOM 668 N N . GLY A 1 91 ? -27.305 -5.581 29.313 1.00 53.31 91 GLY A N 1
ATOM 669 C CA . GLY A 1 91 ? -27.378 -7.049 29.448 1.00 53.31 91 GLY A CA 1
ATOM 670 C C . GLY A 1 91 ? -26.039 -7.775 29.626 1.00 53.31 91 GLY A C 1
ATOM 671 O O . GLY A 1 91 ? -26.036 -8.990 29.810 1.00 53.31 91 GLY A O 1
ATOM 672 N N . GLU A 1 92 ? -24.924 -7.045 29.635 1.00 56.41 92 GLU A N 1
ATOM 673 C CA . GLU A 1 92 ? -23.598 -7.595 29.910 1.00 56.41 92 GLU A CA 1
ATOM 674 C C . GLU A 1 92 ? -23.248 -7.478 31.394 1.00 56.41 92 GLU A C 1
ATOM 676 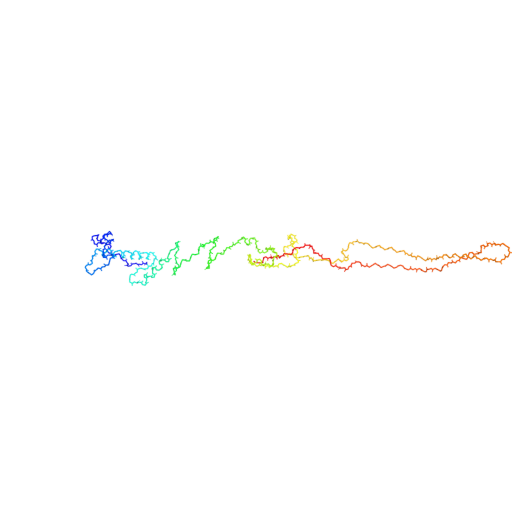O O . GLU A 1 92 ? -23.383 -6.411 32.002 1.00 56.41 92 GLU A O 1
ATOM 681 N N . LYS A 1 93 ? -22.777 -8.591 31.965 1.00 60.47 93 LYS A N 1
ATOM 682 C CA . LYS A 1 93 ? -22.260 -8.639 33.333 1.00 60.47 93 LYS A CA 1
ATOM 683 C C . LYS A 1 93 ? -20.828 -8.085 33.331 1.00 60.47 93 LYS A C 1
ATOM 685 O O . LYS A 1 93 ? -20.016 -8.553 32.538 1.00 60.47 93 LYS A O 1
ATOM 690 N N . PRO A 1 94 ? -20.478 -7.145 34.214 1.00 61.28 94 PRO A N 1
ATOM 691 C CA . PRO A 1 94 ? -19.114 -6.794 34.532 1.00 61.28 94 PRO A CA 1
ATOM 692 C C . PRO A 1 94 ? -18.231 -7.983 34.783 1.00 61.28 94 PRO A C 1
ATOM 694 O O . PRO A 1 94 ? -18.651 -9.016 35.313 1.00 61.28 94 PRO A O 1
ATOM 697 N N . ASP A 1 95 ? -16.963 -7.755 34.488 1.00 60.22 95 ASP A N 1
ATOM 698 C CA . ASP A 1 95 ? -15.910 -8.643 34.924 1.00 60.22 95 ASP A CA 1
ATOM 699 C C . ASP A 1 95 ? -15.865 -8.761 36.462 1.00 60.22 95 ASP A C 1
ATOM 701 O O . ASP A 1 95 ? -16.514 -8.029 37.216 1.00 60.22 95 ASP A O 1
ATOM 705 N N . ALA A 1 96 ? -15.041 -9.685 36.958 1.00 48.50 96 ALA A N 1
ATOM 706 C CA . ALA A 1 96 ? -14.860 -9.926 38.391 1.00 48.50 96 ALA A CA 1
ATOM 707 C C . ALA A 1 96 ? -14.374 -8.694 39.198 1.00 48.50 96 ALA A C 1
ATOM 709 O O . ALA A 1 96 ? -14.295 -8.769 40.425 1.00 48.50 96 ALA A O 1
ATOM 710 N N . LYS A 1 97 ? -14.036 -7.576 38.536 1.00 44.75 97 LYS A N 1
ATOM 711 C CA . LYS A 1 97 ? -13.588 -6.306 39.128 1.00 44.75 97 LYS A CA 1
ATOM 712 C C . LYS A 1 97 ? -14.637 -5.191 39.011 1.00 44.75 97 LYS A C 1
ATOM 714 O O . LYS A 1 97 ? -14.377 -4.085 39.479 1.00 44.75 97 LYS A O 1
ATOM 719 N N . GLY A 1 98 ? -15.808 -5.468 38.434 1.00 50.66 98 GLY A N 1
ATOM 720 C CA . GLY A 1 98 ? -16.886 -4.500 38.260 1.00 50.66 98 GLY A CA 1
ATOM 721 C C . GLY A 1 98 ? -16.749 -3.609 37.021 1.00 50.66 98 GLY A C 1
ATOM 722 O O . GLY A 1 98 ? -17.553 -2.709 36.826 1.00 50.66 98 GLY A O 1
ATOM 723 N N . ASN A 1 99 ? -15.786 -3.827 36.130 1.00 52.91 99 ASN A N 1
ATOM 724 C CA . ASN A 1 99 ? -15.692 -2.978 34.942 1.00 52.91 99 ASN A CA 1
ATOM 725 C C . ASN A 1 99 ? -16.628 -3.465 33.831 1.00 52.91 99 ASN A C 1
ATOM 727 O O . ASN A 1 99 ? -16.717 -4.659 33.543 1.00 52.91 99 ASN A O 1
ATOM 731 N N . LEU A 1 100 ? -17.271 -2.513 33.156 1.00 65.69 100 LEU A N 1
ATOM 732 C CA . LEU A 1 100 ? -17.993 -2.726 31.905 1.00 65.69 100 LEU A CA 1
ATOM 733 C C . LEU A 1 100 ? -17.064 -2.354 30.742 1.00 65.69 100 LEU A C 1
ATOM 735 O O . LEU A 1 100 ? -17.035 -1.207 30.297 1.00 65.69 100 LEU A O 1
ATOM 739 N N . GLN A 1 101 ? -16.261 -3.306 30.265 1.00 58.81 101 GLN A N 1
ATOM 740 C CA . GLN A 1 101 ? -15.441 -3.103 29.068 1.00 58.81 101 GLN A CA 1
ATOM 741 C C . GLN A 1 101 ? -16.315 -3.244 27.823 1.00 58.81 101 GLN A C 1
ATOM 743 O O . GLN A 1 101 ? -16.547 -4.343 27.326 1.00 58.81 101 GLN A O 1
ATOM 748 N N . LYS A 1 102 ? -16.832 -2.129 27.309 1.00 60.59 102 LYS A N 1
ATOM 749 C CA . LYS A 1 102 ? -17.566 -2.155 26.047 1.00 60.59 102 LYS A CA 1
ATOM 750 C C . LYS A 1 102 ? -16.580 -2.053 24.889 1.00 60.59 102 LYS A C 1
ATOM 752 O O . LYS A 1 102 ? -16.159 -0.961 24.516 1.00 60.59 102 LYS A O 1
ATOM 757 N N . ASN A 1 103 ? -16.285 -3.184 24.258 1.00 58.09 103 ASN A N 1
ATOM 758 C CA . ASN A 1 103 ? -15.931 -3.164 22.844 1.00 58.09 103 ASN A CA 1
ATOM 759 C C . ASN A 1 103 ? -17.195 -2.715 22.093 1.00 58.09 103 ASN A C 1
ATOM 761 O O . ASN A 1 103 ? -18.075 -3.519 21.805 1.00 58.09 103 ASN A O 1
ATOM 765 N N . PHE A 1 104 ? -17.339 -1.407 21.845 1.00 63.12 104 PHE A N 1
ATOM 766 C CA . PHE A 1 104 ? -18.506 -0.824 21.156 1.00 63.12 104 PHE A CA 1
ATOM 767 C C . PHE A 1 104 ? -18.735 -1.422 19.761 1.00 63.12 104 PHE A C 1
ATOM 769 O O . PHE A 1 104 ? -19.840 -1.362 19.228 1.00 63.12 104 PHE A O 1
ATOM 776 N N . VAL A 1 105 ? -17.691 -2.019 19.194 1.00 65.56 105 VAL A N 1
ATOM 777 C CA . VAL A 1 105 ? -17.714 -2.746 17.937 1.00 65.56 105 VAL A CA 1
ATOM 778 C C . VAL A 1 105 ? -17.648 -4.239 18.253 1.00 65.56 105 VAL A C 1
ATOM 780 O O . VAL A 1 105 ? -16.605 -4.741 18.653 1.00 65.56 105 VAL A O 1
ATOM 783 N N . TYR A 1 106 ? -18.758 -4.958 18.078 1.00 68.94 106 TYR A N 1
ATOM 784 C CA . TYR A 1 106 ? -18.795 -6.419 18.252 1.00 68.94 106 TYR A CA 1
ATOM 785 C C . TYR A 1 106 ? -18.074 -7.141 17.109 1.00 68.94 106 TYR A C 1
ATOM 787 O O . TYR A 1 106 ? -17.356 -8.119 17.319 1.00 68.94 106 TYR A O 1
ATOM 795 N N . SER A 1 107 ? -18.259 -6.632 15.893 1.00 78.56 107 SER A N 1
ATOM 796 C CA . SER A 1 107 ? -17.501 -7.015 14.711 1.00 78.56 107 SER A CA 1
ATOM 797 C C . SER A 1 107 ? -17.673 -5.974 13.614 1.00 78.56 107 SER A C 1
ATOM 799 O O . SER A 1 107 ? -18.728 -5.345 13.535 1.00 78.56 107 SER A O 1
ATOM 801 N N . VAL A 1 108 ? -16.699 -5.875 12.719 1.00 75.50 108 VAL A N 1
ATOM 802 C CA . VAL A 1 108 ? -16.883 -5.271 11.393 1.00 75.50 108 VAL A CA 1
ATOM 803 C C . VAL A 1 108 ? -16.708 -6.394 10.381 1.00 75.50 108 VAL A C 1
ATOM 805 O O . VAL A 1 108 ? -15.729 -7.131 10.463 1.00 75.50 108 VAL A O 1
ATOM 808 N N . GLU A 1 109 ? -17.691 -6.592 9.500 1.00 75.38 109 GLU A N 1
ATOM 809 C CA . GLU A 1 109 ? -17.661 -7.659 8.479 1.00 75.38 109 GLU A CA 1
ATOM 810 C C . GLU A 1 109 ? -17.373 -9.064 9.060 1.00 75.38 109 GLU A C 1
ATOM 812 O O . GLU A 1 109 ? -16.657 -9.880 8.485 1.00 75.38 109 GLU A O 1
ATOM 817 N N . GLY A 1 110 ? -17.897 -9.354 10.258 1.00 77.00 110 GLY A N 1
ATOM 818 C CA . GLY A 1 110 ? -17.701 -10.639 10.941 1.00 77.00 110 GLY A CA 1
ATOM 819 C C . GLY A 1 110 ? -16.336 -10.821 11.625 1.00 77.00 110 GLY A C 1
ATOM 820 O O . GLY A 1 110 ? -16.118 -11.843 12.278 1.00 77.00 110 GLY A O 1
ATOM 821 N N . LYS A 1 111 ? -15.425 -9.840 11.548 1.00 82.00 111 LYS A N 1
ATOM 822 C CA . LYS A 1 111 ? -14.147 -9.843 12.278 1.00 82.00 111 LYS A CA 1
ATOM 823 C C . LYS A 1 111 ? -14.316 -9.219 13.658 1.00 82.00 111 LYS A C 1
ATOM 825 O O . LYS A 1 111 ? -14.734 -8.069 13.778 1.00 82.00 111 LYS A O 1
ATOM 830 N N . LYS A 1 112 ? -14.001 -9.992 14.698 1.00 84.00 112 LYS A N 1
ATOM 831 C CA . LYS A 1 112 ? -14.049 -9.542 16.096 1.00 84.00 112 LYS A CA 1
ATOM 832 C C . LYS A 1 112 ? -12.819 -8.684 16.436 1.00 84.00 112 LYS A C 1
ATOM 834 O O . LYS A 1 112 ? -11.758 -8.934 15.861 1.00 84.00 112 LYS A O 1
ATOM 839 N N . PRO A 1 113 ? -12.940 -7.719 17.364 1.00 82.81 113 PRO A N 1
ATOM 840 C CA . PRO A 1 113 ? -11.793 -6.978 17.872 1.00 82.81 113 PRO A CA 1
ATOM 841 C C . PRO A 1 113 ? -10.782 -7.881 18.590 1.00 82.81 113 PRO A C 1
ATOM 843 O O . PRO A 1 113 ? -11.166 -8.873 19.213 1.00 82.81 113 PRO A O 1
ATOM 846 N N . ASP A 1 114 ? -9.504 -7.518 18.523 1.00 82.56 114 ASP A N 1
ATOM 847 C CA . ASP A 1 114 ? -8.425 -8.132 19.296 1.00 82.56 114 ASP A CA 1
ATOM 848 C C . ASP A 1 114 ? -8.453 -7.710 20.783 1.00 82.56 114 ASP A C 1
ATOM 850 O O . ASP A 1 114 ? -9.314 -6.947 21.230 1.00 82.56 114 ASP A O 1
ATOM 854 N N . SER A 1 115 ? -7.494 -8.207 21.574 1.00 78.81 115 SER A N 1
ATOM 855 C CA . SER A 1 115 ? -7.359 -7.889 23.007 1.00 78.81 115 SER A CA 1
ATOM 856 C C . SER A 1 115 ? -7.072 -6.414 23.304 1.00 78.81 115 SER A C 1
ATOM 858 O O . SER A 1 115 ? -7.166 -5.995 24.455 1.00 78.81 115 SER A O 1
ATOM 860 N N . SER A 1 116 ? -6.691 -5.638 22.290 1.00 78.00 116 SER A N 1
ATOM 861 C CA . SER A 1 116 ? -6.447 -4.199 22.369 1.00 78.00 116 SER A CA 1
ATOM 862 C C . SER A 1 116 ? -7.604 -3.378 21.785 1.00 78.00 116 SER A C 1
ATOM 864 O O . SER A 1 116 ? -7.530 -2.153 21.783 1.00 78.00 116 SER A O 1
ATOM 866 N N . GLY A 1 117 ? -8.680 -4.028 21.325 1.00 74.88 117 GLY A N 1
ATOM 867 C CA . GLY A 1 117 ? -9.868 -3.386 20.766 1.00 74.88 117 GLY A CA 1
ATOM 868 C C . GLY A 1 117 ? -9.774 -3.042 19.276 1.00 74.88 117 GLY A C 1
ATOM 869 O O . GLY A 1 117 ? -10.684 -2.399 18.755 1.00 74.88 117 GLY A O 1
ATOM 870 N N . ASN A 1 118 ? -8.726 -3.471 18.564 1.00 79.56 118 ASN A N 1
ATOM 871 C CA . ASN A 1 118 ? -8.596 -3.214 17.129 1.00 79.56 118 ASN A CA 1
ATOM 872 C C . ASN A 1 118 ? -9.331 -4.279 16.317 1.00 79.56 118 ASN A C 1
ATOM 874 O O . ASN A 1 118 ? -9.237 -5.469 16.607 1.00 79.56 118 ASN A O 1
ATOM 878 N N . VAL A 1 119 ? -10.005 -3.873 15.242 1.00 81.81 119 VAL A N 1
ATOM 879 C CA . VAL A 1 119 ? -10.586 -4.807 14.271 1.00 81.81 119 VAL A CA 1
ATOM 880 C C . VAL A 1 119 ? -9.701 -4.841 13.032 1.00 81.81 119 VAL A C 1
ATOM 882 O O . VAL A 1 119 ? -9.581 -3.845 12.322 1.00 81.81 119 VAL A O 1
ATOM 885 N N . SER A 1 120 ? -9.089 -5.994 12.756 1.00 76.31 120 SER A N 1
ATOM 886 C CA . SER A 1 120 ? -8.395 -6.215 11.484 1.00 76.31 120 SER A CA 1
ATOM 887 C C . SER A 1 120 ? -9.419 -6.387 10.369 1.00 76.31 120 SER A C 1
ATOM 889 O O . SER A 1 120 ? -10.072 -7.428 10.264 1.00 76.31 120 SER A O 1
ATOM 891 N N . LEU A 1 121 ? -9.546 -5.361 9.534 1.00 73.75 121 LEU A N 1
ATOM 892 C CA . LEU A 1 121 ? -10.292 -5.438 8.286 1.00 73.75 121 LEU A CA 1
ATOM 893 C C . LEU A 1 121 ? -9.382 -6.049 7.227 1.00 73.75 121 LEU A C 1
ATOM 895 O O . LEU A 1 121 ? -8.290 -5.538 6.974 1.00 73.75 121 LEU A O 1
ATOM 899 N N . ASN A 1 122 ? -9.835 -7.129 6.593 1.00 66.81 122 ASN A N 1
ATOM 900 C CA . ASN A 1 122 ? -9.238 -7.530 5.330 1.00 66.81 122 ASN A CA 1
ATOM 901 C C . ASN A 1 122 ? -9.786 -6.572 4.277 1.00 66.81 122 ASN A C 1
ATOM 903 O O . ASN A 1 122 ? -10.875 -6.781 3.753 1.00 66.81 122 ASN A O 1
ATOM 907 N N . ILE A 1 123 ? -9.077 -5.472 4.036 1.00 65.56 123 ILE A N 1
ATOM 908 C CA . ILE A 1 123 ? -9.457 -4.518 2.999 1.00 65.56 123 ILE A CA 1
ATOM 909 C C . ILE A 1 123 ? -9.103 -5.173 1.662 1.00 65.56 123 ILE A C 1
ATOM 911 O O . ILE A 1 123 ? -8.068 -4.874 1.062 1.00 65.56 123 ILE A O 1
ATOM 915 N N . ASP A 1 124 ? -9.959 -6.091 1.207 1.00 63.31 124 ASP A N 1
ATOM 916 C CA . ASP A 1 124 ? -9.819 -6.789 -0.072 1.00 63.31 124 ASP A CA 1
ATOM 917 C C . ASP A 1 124 ? -9.634 -5.789 -1.217 1.00 63.31 124 ASP A C 1
ATOM 919 O O . ASP A 1 124 ? -8.932 -6.089 -2.169 1.00 63.31 124 ASP A O 1
ATOM 923 N N . TYR A 1 125 ? -10.137 -4.557 -1.094 1.00 61.41 125 TYR A N 1
ATOM 924 C CA . TYR A 1 125 ? -9.901 -3.486 -2.064 1.00 61.41 125 TYR A CA 1
ATOM 925 C C . TYR A 1 125 ? -8.428 -3.077 -2.206 1.00 61.41 125 TYR A C 1
ATOM 927 O O . TYR A 1 125 ? -7.974 -2.837 -3.323 1.00 61.41 125 TYR A O 1
ATOM 935 N N . LEU A 1 126 ? -7.651 -3.013 -1.119 1.00 64.38 126 LEU A N 1
ATOM 936 C CA . LEU A 1 126 ? -6.247 -2.596 -1.198 1.00 64.38 126 LEU A CA 1
ATOM 937 C C . LEU A 1 126 ? -5.386 -3.704 -1.811 1.00 64.38 126 LEU A C 1
ATOM 939 O O . LEU A 1 126 ? -4.538 -3.429 -2.657 1.00 64.38 126 LEU A O 1
ATOM 943 N N . ASN A 1 127 ? -5.656 -4.962 -1.457 1.00 65.69 127 ASN A N 1
ATOM 944 C CA . ASN A 1 127 ? -5.016 -6.111 -2.095 1.00 65.69 127 ASN A CA 1
ATOM 945 C C . ASN A 1 127 ? -5.526 -6.343 -3.525 1.00 65.69 127 ASN A C 1
ATOM 947 O O . ASN A 1 127 ? -4.739 -6.747 -4.370 1.00 65.69 127 ASN A O 1
ATOM 951 N N . ALA A 1 128 ? -6.780 -6.018 -3.842 1.00 67.06 128 ALA A N 1
ATOM 952 C CA . ALA A 1 128 ? -7.306 -6.089 -5.205 1.00 67.06 128 ALA A CA 1
ATOM 953 C C . ALA A 1 128 ? -6.680 -5.027 -6.118 1.00 67.06 128 ALA A C 1
ATOM 955 O O . ALA A 1 128 ? -6.413 -5.306 -7.283 1.00 67.06 128 ALA A O 1
ATOM 956 N N . MET A 1 129 ? -6.416 -3.822 -5.603 1.00 76.19 129 MET A N 1
ATOM 957 C CA . MET A 1 129 ? -5.829 -2.733 -6.393 1.00 76.19 129 MET A CA 1
ATOM 958 C C . MET A 1 129 ? -4.298 -2.704 -6.375 1.00 76.19 129 MET A C 1
ATOM 960 O O . MET A 1 129 ? -3.695 -2.092 -7.251 1.00 76.19 129 MET A O 1
ATOM 964 N N . SER A 1 130 ? -3.660 -3.336 -5.387 1.00 84.62 130 SER A N 1
ATOM 965 C CA . SER A 1 130 ? -2.204 -3.319 -5.231 1.00 84.62 130 SER A CA 1
ATOM 966 C C . SER A 1 130 ? -1.637 -4.683 -4.832 1.00 84.62 130 SER A C 1
ATOM 968 O O . SER A 1 130 ? -0.835 -4.770 -3.917 1.00 84.62 130 SER A O 1
ATOM 970 N N . PHE A 1 131 ? -2.042 -5.773 -5.484 1.00 87.62 131 PHE A N 1
ATOM 971 C CA . PHE A 1 131 ? -1.512 -7.126 -5.238 1.00 87.62 131 PHE A CA 1
ATOM 972 C C . PHE A 1 131 ? -0.000 -7.250 -5.530 1.00 87.62 131 PHE A C 1
ATOM 974 O O . PHE A 1 131 ? 0.584 -6.417 -6.224 1.00 87.62 131 PHE A O 1
ATOM 981 N N . VAL A 1 132 ? 0.648 -8.308 -5.028 1.00 90.56 132 VAL A N 1
ATOM 982 C CA . VAL A 1 132 ? 2.064 -8.612 -5.322 1.00 90.56 132 VAL A CA 1
ATOM 983 C C . VAL A 1 132 ? 2.285 -8.727 -6.834 1.00 90.56 132 VAL A C 1
ATOM 985 O O . VAL A 1 132 ? 1.576 -9.458 -7.515 1.00 90.56 132 VAL A O 1
ATOM 988 N N . GLY A 1 133 ? 3.265 -7.992 -7.360 1.00 89.88 133 GLY A N 1
ATOM 989 C CA . GLY A 1 133 ? 3.503 -7.825 -8.797 1.00 89.88 133 GLY A CA 1
ATOM 990 C C . GLY A 1 133 ? 2.857 -6.575 -9.407 1.00 89.88 133 GLY A C 1
ATOM 991 O O . GLY A 1 133 ? 3.174 -6.232 -10.545 1.00 89.88 133 GLY A O 1
ATOM 992 N N . SER A 1 134 ? 2.010 -5.854 -8.663 1.00 91.44 134 SER A N 1
ATOM 993 C CA . SER A 1 134 ? 1.486 -4.551 -9.092 1.00 91.44 134 SER A CA 1
ATOM 994 C C . SER A 1 134 ? 2.604 -3.523 -9.213 1.00 91.44 134 SER A C 1
ATOM 996 O O . SER A 1 134 ? 3.525 -3.492 -8.392 1.00 91.44 134 SER A O 1
ATOM 998 N N . VAL A 1 135 ? 2.481 -2.647 -10.211 1.00 92.06 135 VAL A N 1
ATOM 999 C CA . VAL A 1 135 ? 3.404 -1.534 -10.440 1.00 92.06 135 VAL A CA 1
ATOM 1000 C C . VAL A 1 135 ? 2.688 -0.217 -10.183 1.00 92.06 135 VAL A C 1
ATOM 1002 O O . VAL A 1 135 ? 1.636 0.043 -10.761 1.00 92.06 135 VAL A O 1
ATOM 1005 N N . VAL A 1 136 ? 3.276 0.625 -9.338 1.00 93.12 136 VAL A N 1
ATOM 1006 C CA . VAL A 1 136 ? 2.807 1.988 -9.074 1.00 93.12 136 VAL A CA 1
ATOM 1007 C C . VAL A 1 136 ? 3.839 2.978 -9.591 1.00 93.12 136 VAL A C 1
ATOM 1009 O O . VAL A 1 136 ? 5.042 2.790 -9.411 1.00 93.12 136 VAL A O 1
ATOM 1012 N N . ILE A 1 137 ? 3.357 4.041 -10.231 1.00 93.88 137 ILE A N 1
ATOM 1013 C CA . ILE A 1 137 ? 4.185 5.102 -10.798 1.00 93.88 137 ILE A CA 1
ATOM 1014 C C . ILE A 1 137 ? 4.024 6.347 -9.930 1.00 93.88 137 ILE A C 1
ATOM 1016 O O . ILE A 1 137 ? 2.907 6.824 -9.731 1.00 93.88 137 ILE A O 1
ATOM 1020 N N . THR A 1 138 ? 5.129 6.883 -9.420 1.00 94.69 138 THR A N 1
ATOM 1021 C CA . THR A 1 138 ? 5.137 8.099 -8.602 1.00 94.69 138 THR A CA 1
ATOM 1022 C C . THR A 1 138 ? 6.036 9.163 -9.220 1.00 94.69 138 THR A C 1
ATOM 1024 O O . THR A 1 138 ? 7.067 8.864 -9.822 1.00 94.69 138 THR A O 1
ATOM 1027 N N . ARG A 1 139 ? 5.654 10.436 -9.068 1.00 96.12 139 ARG A N 1
ATOM 1028 C CA . ARG A 1 139 ? 6.518 11.566 -9.446 1.00 96.12 139 ARG A CA 1
ATOM 1029 C C . ARG A 1 139 ? 7.679 11.726 -8.467 1.00 96.12 139 ARG A C 1
ATOM 1031 O O . ARG A 1 139 ? 8.812 11.934 -8.880 1.00 96.12 139 ARG A O 1
ATOM 1038 N N . ASP A 1 140 ? 7.379 11.607 -7.179 1.00 95.44 140 ASP A N 1
ATOM 1039 C CA . ASP A 1 140 ? 8.341 11.806 -6.101 1.00 95.44 140 ASP A CA 1
ATOM 1040 C C . ASP A 1 140 ? 8.877 10.446 -5.612 1.00 95.44 140 ASP A C 1
ATOM 1042 O O . ASP A 1 140 ? 8.185 9.424 -5.705 1.00 95.44 140 ASP A O 1
ATOM 1046 N N . ASN A 1 141 ? 10.102 10.424 -5.078 1.00 94.56 141 ASN A N 1
ATOM 1047 C CA . ASN A 1 141 ? 10.745 9.211 -4.563 1.00 94.56 141 ASN A CA 1
ATOM 1048 C C . ASN A 1 141 ? 10.179 8.817 -3.186 1.00 94.56 141 ASN A C 1
ATOM 1050 O O . ASN A 1 141 ? 10.811 9.021 -2.150 1.00 94.56 141 ASN A O 1
ATOM 1054 N N . ILE A 1 142 ? 8.953 8.299 -3.174 1.00 94.00 142 ILE A N 1
ATOM 1055 C CA . ILE A 1 142 ? 8.236 7.891 -1.965 1.00 94.00 142 ILE A CA 1
ATOM 1056 C C . ILE A 1 142 ? 7.953 6.398 -2.061 1.00 94.00 142 ILE A C 1
ATOM 1058 O O . ILE A 1 142 ? 7.264 5.964 -2.980 1.00 94.00 142 ILE A O 1
ATOM 1062 N N . ASN A 1 143 ? 8.434 5.624 -1.084 1.00 94.19 143 ASN A N 1
ATOM 1063 C CA . ASN A 1 143 ? 8.117 4.202 -0.992 1.00 94.19 143 ASN A CA 1
ATOM 1064 C C . ASN A 1 143 ? 6.603 4.029 -0.732 1.00 94.19 143 ASN A C 1
ATOM 1066 O O . ASN A 1 143 ? 6.134 4.451 0.337 1.00 94.19 143 ASN A O 1
ATOM 1070 N N . PRO A 1 144 ? 5.837 3.396 -1.649 1.00 93.69 144 PRO A N 1
ATOM 1071 C CA . PRO A 1 144 ? 4.392 3.236 -1.496 1.00 93.69 144 PRO A CA 1
ATOM 1072 C C . PRO A 1 144 ? 3.989 2.477 -0.229 1.00 93.69 144 PRO A C 1
ATOM 1074 O O . PRO A 1 144 ? 2.910 2.730 0.302 1.00 93.69 144 PRO A O 1
ATOM 1077 N N . GLY A 1 145 ? 4.868 1.633 0.322 1.00 91.00 145 GLY A N 1
ATOM 1078 C CA . GLY A 1 145 ? 4.633 0.909 1.573 1.00 91.00 145 GLY A CA 1
ATOM 1079 C C . GLY A 1 145 ? 4.353 1.820 2.769 1.00 91.00 145 GLY A C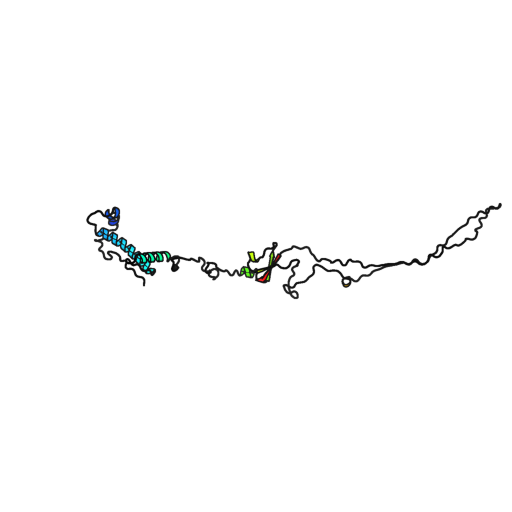 1
ATOM 1080 O O . GLY A 1 145 ? 3.623 1.439 3.678 1.00 91.00 145 GLY A O 1
ATOM 1081 N N . THR A 1 146 ? 4.831 3.068 2.738 1.00 89.62 146 THR A N 1
ATOM 1082 C CA . THR A 1 146 ? 4.542 4.069 3.781 1.00 89.62 146 THR A CA 1
ATOM 1083 C C . THR A 1 146 ? 3.099 4.589 3.756 1.00 89.62 146 THR A C 1
ATOM 1085 O O . THR A 1 146 ? 2.655 5.207 4.723 1.00 89.62 146 THR A O 1
ATOM 1088 N N . ARG A 1 147 ? 2.364 4.375 2.656 1.00 85.62 147 ARG A N 1
ATOM 1089 C CA . ARG A 1 147 ? 0.984 4.856 2.453 1.00 85.62 147 ARG A CA 1
ATOM 1090 C C . ARG A 1 147 ? -0.016 3.718 2.268 1.00 85.62 147 ARG A C 1
ATOM 1092 O O . ARG A 1 147 ? -1.116 3.793 2.796 1.00 85.62 147 ARG A O 1
ATOM 1099 N N . LEU A 1 148 ? 0.365 2.695 1.507 1.00 85.50 148 LEU A N 1
ATOM 1100 C CA . LEU A 1 148 ? -0.482 1.565 1.118 1.00 85.50 148 LEU A CA 1
ATOM 1101 C C . LEU A 1 148 ? -0.174 0.292 1.921 1.00 85.50 148 LEU A C 1
ATOM 1103 O O . LEU A 1 148 ? -0.912 -0.683 1.826 1.00 85.50 148 LEU A O 1
ATOM 1107 N N . GLY A 1 149 ? 0.909 0.277 2.702 1.00 85.56 149 GLY A N 1
ATOM 1108 C CA . GLY A 1 149 ? 1.429 -0.951 3.298 1.00 85.56 149 GLY A CA 1
ATOM 1109 C C . GLY A 1 149 ? 2.092 -1.875 2.269 1.00 85.56 149 GLY A C 1
ATOM 1110 O O . GLY A 1 149 ? 2.236 -1.542 1.089 1.00 85.56 149 GLY A O 1
ATOM 1111 N N . GLY A 1 150 ? 2.528 -3.045 2.734 1.00 88.25 150 GLY A N 1
ATOM 1112 C CA . GLY A 1 150 ? 3.292 -3.998 1.926 1.00 88.25 150 GLY A CA 1
ATOM 1113 C C . GLY A 1 150 ? 4.759 -3.603 1.723 1.00 88.25 150 GLY A C 1
ATOM 1114 O O . GLY A 1 150 ? 5.232 -2.567 2.197 1.00 88.25 150 GLY A O 1
ATOM 1115 N N . THR A 1 151 ? 5.484 -4.457 1.008 1.00 93.38 151 THR A N 1
ATOM 1116 C CA . THR A 1 151 ? 6.895 -4.283 0.652 1.00 93.38 151 THR A CA 1
ATOM 1117 C C . THR A 1 151 ? 7.006 -3.945 -0.826 1.00 93.38 151 THR A C 1
ATOM 1119 O O . THR A 1 151 ? 6.415 -4.613 -1.673 1.00 93.38 151 THR A O 1
ATOM 1122 N N . TRP A 1 152 ? 7.774 -2.904 -1.136 1.00 95.69 152 TRP A N 1
ATOM 1123 C CA . TRP A 1 152 ? 7.911 -2.374 -2.488 1.00 95.69 152 TRP A CA 1
ATOM 1124 C C . TRP A 1 152 ? 9.378 -2.215 -2.860 1.00 95.69 152 TRP A C 1
ATOM 1126 O O . TRP A 1 152 ? 10.194 -1.782 -2.044 1.00 95.69 152 TRP A O 1
ATOM 1136 N N . GLN A 1 153 ? 9.693 -2.526 -4.113 1.00 95.50 153 GLN A N 1
ATOM 1137 C CA . GLN A 1 153 ? 11.018 -2.381 -4.695 1.00 95.50 153 GLN A CA 1
ATOM 1138 C C . GLN A 1 153 ? 10.979 -1.350 -5.824 1.00 95.50 153 GLN A C 1
ATOM 1140 O O . GLN A 1 153 ? 10.153 -1.440 -6.731 1.00 95.50 153 GLN A O 1
ATOM 1145 N N . LEU A 1 154 ? 11.894 -0.382 -5.779 1.00 95.25 154 LEU A N 1
ATOM 1146 C CA . LEU A 1 154 ? 12.088 0.572 -6.865 1.00 95.25 154 LEU A CA 1
ATOM 1147 C C . LEU A 1 154 ? 12.767 -0.123 -8.055 1.00 95.25 154 LEU A C 1
ATOM 1149 O O . LEU A 1 154 ? 13.783 -0.802 -7.886 1.00 95.25 154 LEU A O 1
ATOM 1153 N N . LEU A 1 155 ? 12.219 0.053 -9.257 1.00 91.62 155 LEU A N 1
ATOM 1154 C CA . LEU A 1 155 ? 12.845 -0.430 -10.484 1.00 91.62 155 LEU A CA 1
ATOM 1155 C C . LEU A 1 155 ? 14.091 0.386 -10.831 1.00 91.62 155 LEU A C 1
ATOM 1157 O O . LEU A 1 155 ? 14.177 1.584 -10.566 1.00 91.62 155 LEU A O 1
ATOM 1161 N N . GLN A 1 156 ? 15.057 -0.279 -11.463 1.00 87.81 156 GLN A N 1
ATOM 1162 C CA . GLN A 1 156 ? 16.291 0.355 -11.917 1.00 87.81 156 GLN A CA 1
ATOM 1163 C C . GLN A 1 156 ? 15.999 1.503 -12.901 1.00 87.81 156 GLN A C 1
ATOM 1165 O O . GLN A 1 156 ? 15.153 1.370 -13.787 1.00 87.81 156 GLN A O 1
ATOM 1170 N N . SER A 1 157 ? 16.737 2.606 -12.754 1.00 89.19 157 SER A N 1
ATOM 1171 C CA . SER A 1 157 ? 16.656 3.791 -13.613 1.00 89.19 157 SER A CA 1
ATOM 1172 C C . SER A 1 157 ? 17.094 3.523 -15.060 1.00 89.19 157 SER A C 1
ATOM 1174 O O . SER A 1 157 ? 17.715 2.501 -15.358 1.00 89.19 157 SER A O 1
ATOM 1176 N N . GLY A 1 158 ? 16.774 4.462 -15.961 1.00 86.94 158 GLY A N 1
ATOM 1177 C CA . GLY A 1 158 ? 17.195 4.411 -17.368 1.00 86.94 158 GLY A CA 1
ATOM 1178 C C . GLY A 1 158 ? 16.442 3.373 -18.200 1.00 86.94 158 GLY A C 1
ATOM 1179 O O . GLY A 1 158 ? 17.004 2.784 -19.114 1.00 86.94 158 GLY A O 1
ATOM 1180 N N . ARG A 1 159 ? 15.181 3.083 -17.853 1.00 86.81 159 ARG A N 1
ATOM 1181 C CA . ARG A 1 159 ? 14.382 2.044 -18.514 1.00 86.81 159 ARG A CA 1
ATOM 1182 C C . ARG A 1 159 ? 13.096 2.611 -19.085 1.00 86.81 159 ARG A C 1
ATOM 1184 O O . ARG A 1 159 ? 12.338 3.277 -18.386 1.00 86.81 159 ARG A O 1
ATOM 1191 N N . TYR A 1 160 ? 12.823 2.252 -20.332 1.00 87.88 160 TYR A N 1
ATOM 1192 C CA . TYR A 1 160 ? 11.521 2.445 -20.956 1.00 87.88 160 TYR A CA 1
ATOM 1193 C C . TYR A 1 160 ? 10.623 1.237 -20.684 1.00 87.88 160 TYR A C 1
ATOM 1195 O O . TYR A 1 160 ? 11.085 0.093 -20.665 1.00 87.88 160 TYR A O 1
ATOM 1203 N N . VAL A 1 161 ? 9.329 1.486 -20.481 1.00 89.00 161 VAL A N 1
ATOM 1204 C CA . VAL A 1 161 ? 8.344 0.424 -20.248 1.00 89.00 161 VAL A CA 1
ATOM 1205 C C . VAL A 1 161 ? 7.779 -0.059 -21.577 1.00 89.00 161 VAL A C 1
ATOM 1207 O O . VAL A 1 161 ? 7.324 0.729 -22.403 1.00 89.00 161 VAL A O 1
ATOM 1210 N N . ARG A 1 162 ? 7.777 -1.380 -21.755 1.00 87.88 162 ARG A N 1
ATOM 1211 C CA . ARG A 1 162 ? 7.184 -2.081 -22.895 1.00 87.88 162 ARG A CA 1
ATOM 1212 C C . ARG A 1 162 ? 6.075 -3.007 -22.402 1.00 87.88 162 ARG A C 1
ATOM 1214 O O . ARG A 1 162 ? 6.216 -3.641 -21.360 1.00 87.88 162 ARG A O 1
ATOM 1221 N N . THR A 1 163 ? 4.996 -3.127 -23.172 1.00 92.00 163 THR A N 1
ATOM 1222 C CA . THR A 1 163 ? 3.934 -4.109 -22.913 1.00 92.00 163 THR A CA 1
ATOM 1223 C C . THR A 1 163 ? 4.465 -5.541 -23.041 1.00 92.00 163 THR A C 1
ATOM 1225 O O . THR A 1 163 ? 5.089 -5.884 -24.049 1.00 92.00 163 THR A O 1
ATOM 1228 N N . ALA A 1 164 ? 4.190 -6.382 -22.045 1.00 93.69 164 ALA A N 1
ATOM 1229 C CA . ALA A 1 164 ? 4.498 -7.812 -22.085 1.00 93.69 164 ALA A CA 1
ATOM 1230 C C . ALA A 1 164 ? 3.464 -8.594 -22.919 1.00 93.69 164 ALA A C 1
ATOM 1232 O O . ALA A 1 164 ? 2.329 -8.149 -23.086 1.00 93.69 164 ALA A O 1
ATOM 1233 N N . GLY A 1 165 ? 3.845 -9.765 -23.433 1.00 93.12 165 GLY A N 1
ATOM 1234 C CA . GLY A 1 165 ? 2.981 -10.610 -24.263 1.00 93.12 165 GLY A CA 1
ATOM 1235 C C . GLY A 1 165 ? 3.694 -11.851 -24.803 1.00 93.12 165 GLY A C 1
ATOM 1236 O O . GLY A 1 165 ? 4.782 -12.205 -24.347 1.00 93.12 165 GLY A O 1
ATOM 1237 N N . ALA A 1 166 ? 3.094 -12.522 -25.790 1.00 89.56 166 ALA A N 1
ATOM 1238 C CA . ALA A 1 166 ? 3.706 -13.684 -26.436 1.00 89.56 166 ALA A CA 1
ATOM 1239 C C . ALA A 1 166 ? 5.092 -13.324 -27.014 1.00 89.56 166 ALA A C 1
ATOM 1241 O O . ALA A 1 166 ? 5.229 -12.360 -27.765 1.00 89.56 166 ALA A O 1
ATOM 1242 N N . GLY A 1 167 ? 6.126 -14.074 -26.619 1.00 87.44 167 GLY A N 1
ATOM 1243 C CA . GLY A 1 167 ? 7.527 -13.809 -26.983 1.00 87.44 167 GLY A CA 1
ATOM 1244 C C . GLY A 1 167 ? 8.252 -12.774 -26.110 1.00 87.44 167 GLY A C 1
ATOM 1245 O O . GLY A 1 167 ? 9.470 -12.664 -26.204 1.00 87.44 167 GLY A O 1
ATOM 1246 N N . TYR A 1 168 ? 7.542 -12.064 -25.226 1.00 89.38 168 TYR A N 1
ATOM 1247 C CA . TYR A 1 168 ? 8.107 -11.082 -24.293 1.00 89.38 168 TYR A CA 1
ATOM 1248 C C . TYR A 1 168 ? 7.473 -11.237 -22.902 1.00 89.38 168 TYR A C 1
ATOM 1250 O O . TYR A 1 168 ? 6.567 -10.473 -22.549 1.00 89.38 168 TYR A O 1
ATOM 1258 N N . PRO A 1 169 ? 7.920 -12.232 -22.110 1.00 91.69 169 PRO A N 1
ATOM 1259 C CA . PRO A 1 169 ? 7.428 -12.442 -20.753 1.00 91.69 169 PRO A CA 1
ATOM 1260 C 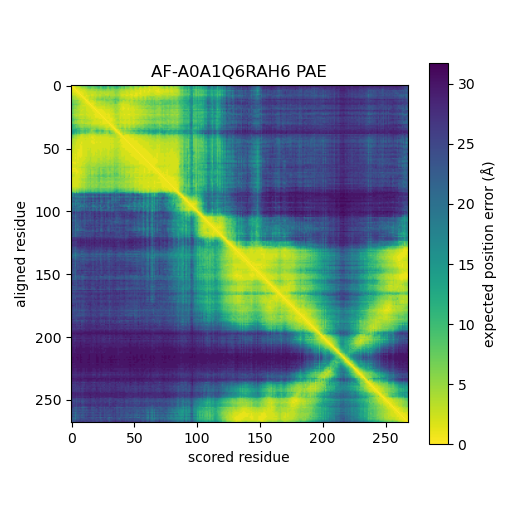C . PRO A 1 169 ? 7.598 -11.192 -19.886 1.00 91.69 169 PRO A C 1
ATOM 1262 O O . PRO A 1 169 ? 8.591 -10.468 -20.010 1.00 91.69 169 PRO A O 1
ATOM 1265 N N . GLY A 1 170 ? 6.649 -10.963 -18.976 1.00 89.75 170 GLY A N 1
ATOM 1266 C CA . GLY A 1 170 ? 6.741 -9.894 -17.983 1.00 89.75 170 GLY A CA 1
ATOM 1267 C C . GLY A 1 170 ? 8.055 -9.963 -17.201 1.00 89.75 170 GLY A C 1
ATOM 1268 O O . GLY A 1 170 ? 8.488 -11.041 -16.805 1.00 89.75 170 GLY A O 1
ATOM 1269 N N . GLY A 1 171 ? 8.705 -8.813 -17.017 1.00 85.81 171 GLY A N 1
ATOM 1270 C CA . GLY A 1 171 ? 10.005 -8.718 -16.344 1.00 85.81 171 GLY A CA 1
ATOM 1271 C C . GLY A 1 171 ? 11.222 -9.001 -17.233 1.00 85.81 171 GLY A C 1
ATOM 1272 O O . GLY A 1 171 ? 12.349 -8.837 -16.771 1.00 85.81 171 GLY A O 1
ATOM 1273 N N . THR A 1 172 ? 11.033 -9.364 -18.506 1.00 89.81 172 THR A N 1
ATOM 1274 C CA . THR A 1 172 ? 12.151 -9.522 -19.448 1.00 89.81 172 THR A CA 1
ATOM 1275 C C . THR A 1 172 ? 12.852 -8.183 -19.679 1.00 89.81 172 THR A C 1
ATOM 1277 O O . THR A 1 172 ? 12.209 -7.169 -19.954 1.00 89.81 172 THR A O 1
ATOM 1280 N N . MET A 1 173 ? 14.182 -8.185 -19.601 1.00 88.00 173 MET A N 1
ATOM 1281 C CA . MET A 1 173 ? 15.026 -7.005 -19.796 1.00 88.00 173 MET A CA 1
ATOM 1282 C C . MET A 1 173 ? 15.700 -7.059 -21.171 1.00 88.00 173 MET A C 1
ATOM 1284 O O . MET A 1 173 ? 16.089 -8.128 -21.634 1.00 88.00 173 MET A O 1
ATOM 1288 N N . GLY A 1 174 ? 15.865 -5.907 -21.817 1.00 87.75 174 GLY A N 1
ATOM 1289 C CA . GLY A 1 174 ? 16.551 -5.804 -23.104 1.00 87.75 174 GLY A CA 1
ATOM 1290 C C . GLY A 1 174 ? 16.723 -4.356 -23.553 1.00 87.75 174 GLY A C 1
ATOM 1291 O O . GLY A 1 174 ? 16.338 -3.436 -22.830 1.00 87.75 174 GLY A O 1
ATOM 1292 N N . GLY A 1 175 ? 17.275 -4.178 -24.754 1.00 89.12 175 GLY A N 1
ATOM 1293 C CA . GLY A 1 175 ? 17.594 -2.870 -25.333 1.00 89.12 175 GLY A CA 1
ATOM 1294 C C . GLY A 1 175 ? 19.023 -2.404 -25.038 1.00 89.12 175 GLY A C 1
ATOM 1295 O O . GLY A 1 175 ? 19.739 -3.008 -24.239 1.00 89.12 175 GLY A O 1
ATOM 1296 N N . SER A 1 176 ? 19.432 -1.334 -25.717 1.00 89.44 176 SER A N 1
ATOM 1297 C CA . SER A 1 176 ? 20.691 -0.623 -25.497 1.00 89.44 176 SER A CA 1
ATOM 1298 C C . SER A 1 176 ? 20.464 0.879 -25.655 1.00 89.44 176 SER A C 1
ATOM 1300 O O . SER A 1 176 ? 19.642 1.300 -26.467 1.00 89.44 176 SER A O 1
ATOM 1302 N N . ASP A 1 177 ? 21.245 1.691 -24.942 1.00 90.56 177 ASP A N 1
ATOM 1303 C CA . ASP A 1 177 ? 21.162 3.161 -25.021 1.00 90.56 177 ASP A CA 1
ATOM 1304 C C . ASP A 1 177 ? 21.778 3.726 -26.312 1.00 90.56 177 ASP A C 1
ATOM 1306 O O . ASP A 1 177 ? 21.980 4.927 -26.456 1.00 90.56 177 ASP A O 1
ATOM 1310 N N . GLY A 1 178 ? 22.171 2.866 -27.247 1.00 91.88 178 GLY A N 1
ATOM 1311 C CA . GLY A 1 178 ? 22.780 3.280 -28.499 1.00 91.88 178 GLY A CA 1
ATOM 1312 C C . GLY A 1 178 ? 23.450 2.146 -29.254 1.00 91.88 178 GLY A C 1
ATOM 1313 O O . GLY A 1 178 ? 23.465 0.992 -28.809 1.00 91.88 178 GLY A O 1
ATOM 1314 N N . PHE A 1 179 ? 24.031 2.508 -30.392 1.00 93.69 179 PHE A N 1
ATOM 1315 C CA . PHE A 1 179 ? 24.703 1.601 -31.311 1.00 93.69 179 PHE A CA 1
ATOM 1316 C C . PHE A 1 179 ? 25.853 2.315 -32.026 1.00 93.69 179 PHE A C 1
ATOM 1318 O O . PHE A 1 179 ? 25.728 3.476 -32.413 1.00 93.69 179 PHE A O 1
ATOM 1325 N N . THR A 1 180 ? 26.967 1.615 -32.223 1.00 92.56 180 THR A N 1
ATOM 1326 C CA . THR A 1 180 ? 28.079 2.093 -33.052 1.00 92.56 180 THR A CA 1
ATOM 1327 C C . THR A 1 180 ? 27.995 1.407 -34.407 1.00 92.56 180 THR A C 1
ATOM 1329 O O . THR A 1 180 ? 28.050 0.180 -34.479 1.00 92.56 180 THR A O 1
ATOM 1332 N N . LEU A 1 181 ? 27.852 2.192 -35.477 1.00 90.69 181 LEU A N 1
ATOM 1333 C CA . LEU A 1 181 ? 27.789 1.666 -36.840 1.00 90.69 181 LEU A CA 1
ATOM 1334 C C . LEU A 1 181 ? 29.135 1.048 -37.235 1.00 90.69 181 LEU A C 1
ATOM 1336 O O . LEU A 1 181 ? 30.168 1.712 -37.188 1.00 90.69 181 LEU A O 1
ATOM 1340 N N . GLY A 1 182 ? 29.110 -0.220 -37.642 1.00 88.38 182 GLY A N 1
ATOM 1341 C CA . GLY A 1 182 ? 30.239 -0.896 -38.274 1.00 88.38 182 GLY A CA 1
ATOM 1342 C C . GLY A 1 182 ? 30.072 -1.002 -39.790 1.00 88.38 182 GLY A C 1
ATOM 1343 O O . GLY A 1 182 ? 28.999 -0.747 -40.335 1.00 88.38 182 GLY A O 1
ATOM 1344 N N . VAL A 1 183 ? 31.123 -1.458 -40.478 1.00 85.88 183 VAL A N 1
ATOM 1345 C CA . VAL A 1 183 ? 31.129 -1.648 -41.944 1.00 85.88 183 VAL A CA 1
ATOM 1346 C C . VAL A 1 183 ? 29.963 -2.530 -42.412 1.00 85.88 183 VAL A C 1
ATOM 1348 O O . VAL A 1 183 ? 29.293 -2.196 -43.383 1.00 85.88 183 VAL A O 1
ATOM 1351 N N . ASN A 1 184 ? 29.646 -3.600 -41.675 1.00 89.38 184 ASN A N 1
ATOM 1352 C CA . ASN A 1 184 ? 28.537 -4.511 -41.996 1.00 89.38 184 ASN A CA 1
ATOM 1353 C C . ASN A 1 184 ? 27.143 -3.869 -41.871 1.00 89.38 184 ASN A C 1
ATOM 1355 O O . ASN A 1 184 ? 26.157 -4.464 -42.297 1.00 89.38 184 ASN A O 1
ATOM 1359 N N . ASN A 1 185 ? 27.038 -2.692 -41.249 1.00 90.12 185 ASN A N 1
ATOM 1360 C CA . ASN A 1 185 ? 25.784 -1.952 -41.114 1.00 90.12 185 ASN A CA 1
ATOM 1361 C C . ASN A 1 185 ? 25.586 -0.920 -42.232 1.00 90.12 185 ASN A C 1
ATOM 1363 O O . ASN A 1 185 ? 24.523 -0.305 -42.298 1.00 90.12 185 ASN A O 1
ATOM 1367 N N . MET A 1 186 ? 26.586 -0.718 -43.095 1.00 88.19 186 MET A N 1
ATOM 1368 C CA . MET A 1 186 ? 26.506 0.238 -44.193 1.00 88.19 186 MET A CA 1
ATOM 1369 C C . MET A 1 186 ? 25.731 -0.362 -45.373 1.00 88.19 186 MET A C 1
ATOM 1371 O O . MET A 1 186 ? 26.030 -1.483 -45.792 1.00 88.19 186 MET A O 1
ATOM 1375 N N . PRO A 1 187 ? 24.765 0.371 -45.956 1.00 92.12 187 PRO A N 1
ATOM 1376 C CA . PRO A 1 187 ? 24.147 -0.026 -47.214 1.00 92.12 187 PRO A CA 1
ATOM 1377 C C . PRO A 1 187 ? 25.181 -0.174 -48.337 1.00 92.12 187 PRO A C 1
ATOM 1379 O O . PRO A 1 187 ? 26.265 0.424 -48.300 1.00 92.12 187 PRO A O 1
ATOM 1382 N N . ALA A 1 188 ? 24.817 -0.936 -49.371 1.00 91.56 188 ALA A N 1
ATOM 1383 C CA . ALA A 1 188 ? 25.600 -0.999 -50.599 1.00 91.56 188 ALA A CA 1
ATOM 1384 C C . ALA A 1 188 ? 25.799 0.419 -51.165 1.00 91.56 188 ALA A C 1
ATOM 1386 O O . ALA A 1 188 ? 24.835 1.163 -51.344 1.00 91.56 188 ALA A O 1
ATOM 1387 N N . HIS A 1 189 ? 27.053 0.783 -51.424 1.00 90.25 189 HIS A N 1
ATOM 1388 C CA . HIS A 1 189 ? 27.451 2.082 -51.959 1.00 90.25 189 HIS A CA 1
ATOM 1389 C C . HIS A 1 189 ? 28.665 1.917 -52.882 1.00 90.25 189 HIS A C 1
ATOM 1391 O O . HIS A 1 189 ? 29.346 0.891 -52.844 1.00 90.25 189 HIS A O 1
ATOM 1397 N N . SER A 1 190 ? 28.937 2.922 -53.713 1.00 87.69 190 SER A N 1
ATOM 1398 C CA . SER A 1 190 ? 30.065 2.944 -54.648 1.00 87.69 190 SER A CA 1
ATOM 1399 C C . SER A 1 190 ? 30.919 4.189 -54.445 1.00 87.69 190 SER A C 1
ATOM 1401 O O . SER A 1 190 ? 30.412 5.239 -54.054 1.00 87.69 190 SER A O 1
ATOM 1403 N N . HIS A 1 191 ? 32.203 4.074 -54.771 1.00 86.25 191 HIS A N 1
ATOM 1404 C CA . HIS A 1 191 ? 33.128 5.199 -54.870 1.00 86.25 191 HIS A CA 1
ATOM 1405 C C . HIS A 1 191 ? 33.520 5.354 -56.334 1.00 86.25 191 HIS A C 1
ATOM 1407 O O . HIS A 1 191 ? 33.876 4.367 -56.977 1.00 86.25 191 HIS A O 1
ATOM 1413 N N . GLU A 1 192 ? 33.448 6.571 -56.860 1.00 88.69 192 GLU A N 1
ATOM 1414 C CA . GLU A 1 192 ? 33.888 6.882 -58.217 1.00 88.69 192 GLU A CA 1
ATOM 1415 C C . GLU A 1 192 ? 35.037 7.885 -58.156 1.00 88.69 192 GLU A C 1
ATOM 1417 O O . GLU A 1 192 ? 34.951 8.918 -57.493 1.00 88.69 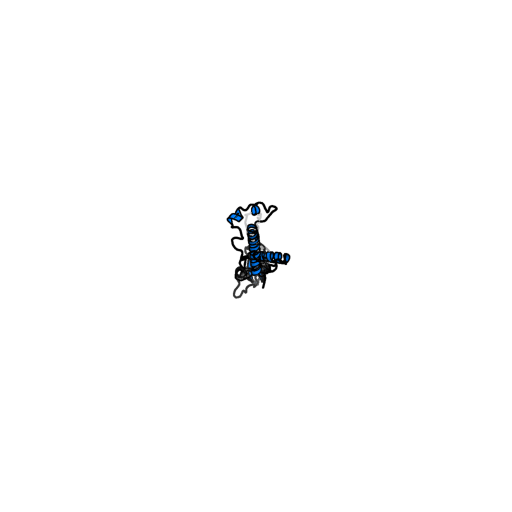192 GLU A O 1
ATOM 1422 N N . ALA A 1 193 ? 36.120 7.566 -58.856 1.00 83.69 193 ALA A N 1
ATOM 1423 C CA . ALA A 1 193 ? 37.282 8.420 -58.999 1.00 83.69 193 ALA A CA 1
ATOM 1424 C C . ALA A 1 193 ? 37.729 8.386 -60.460 1.00 83.69 193 ALA A C 1
ATOM 1426 O O . ALA A 1 193 ? 38.117 7.337 -60.969 1.00 83.69 193 ALA A O 1
ATOM 1427 N N . THR A 1 194 ? 37.690 9.539 -61.126 1.00 83.25 194 THR A N 1
ATOM 1428 C CA . THR A 1 194 ? 38.213 9.689 -62.487 1.00 83.25 194 THR A CA 1
ATOM 1429 C C . THR A 1 194 ? 39.522 10.461 -62.434 1.00 83.25 194 THR A C 1
ATOM 1431 O O . THR A 1 194 ? 39.576 11.561 -61.886 1.00 83.25 194 THR A O 1
ATOM 1434 N N . ILE A 1 195 ? 40.575 9.891 -63.019 1.00 78.44 195 ILE A N 1
ATOM 1435 C CA . ILE A 1 195 ? 41.895 10.513 -63.116 1.00 78.44 195 ILE A CA 1
ATOM 1436 C C . ILE A 1 195 ? 42.297 10.522 -64.589 1.00 78.44 195 ILE A C 1
ATOM 1438 O O . ILE A 1 195 ? 42.317 9.474 -65.232 1.00 78.44 195 ILE A O 1
ATOM 1442 N N . TYR A 1 196 ? 42.621 11.696 -65.123 1.00 75.19 196 TYR A N 1
ATOM 1443 C CA . TYR A 1 196 ? 43.155 11.833 -66.475 1.00 75.19 196 TYR A CA 1
ATOM 1444 C C . TYR A 1 196 ? 44.683 11.852 -66.406 1.00 75.19 196 TYR A C 1
ATOM 1446 O O . TYR A 1 196 ? 45.248 12.565 -65.581 1.00 75.19 196 TYR A O 1
ATOM 1454 N N . GLY A 1 197 ? 45.357 11.078 -67.256 1.00 72.88 197 GLY A N 1
ATOM 1455 C CA . GLY A 1 197 ? 46.804 11.202 -67.430 1.00 72.88 197 GLY A CA 1
ATOM 1456 C C . GLY A 1 197 ? 47.119 12.385 -68.340 1.00 72.88 197 GLY A C 1
ATOM 1457 O O . GLY A 1 197 ? 46.525 12.492 -69.415 1.00 72.88 197 GLY A O 1
ATOM 1458 N N . ALA A 1 198 ? 48.060 13.251 -67.958 1.00 65.81 198 ALA A N 1
ATOM 1459 C CA . ALA A 1 198 ? 48.685 14.115 -68.951 1.00 65.81 198 ALA A CA 1
ATOM 1460 C C . ALA A 1 198 ? 49.778 13.291 -69.636 1.00 65.81 198 ALA A C 1
ATOM 1462 O O . ALA A 1 198 ? 50.789 12.951 -69.027 1.00 65.81 198 ALA A O 1
ATOM 1463 N N . GLY A 1 199 ? 49.533 12.904 -70.886 1.00 70.62 199 GLY A N 1
ATOM 1464 C CA . GLY A 1 199 ? 50.568 12.283 -71.704 1.00 70.62 199 GLY A CA 1
ATOM 1465 C C . GLY A 1 199 ? 51.732 13.246 -71.949 1.00 70.62 199 GLY A C 1
ATOM 1466 O O . GLY A 1 199 ? 51.623 14.459 -71.729 1.00 70.62 199 GLY A O 1
ATOM 1467 N N . ASN A 1 200 ? 52.839 12.701 -72.447 1.00 74.56 200 ASN A N 1
ATOM 1468 C CA . ASN A 1 200 ? 53.989 13.506 -72.834 1.00 74.56 200 ASN A CA 1
ATOM 1469 C C . ASN A 1 200 ? 53.566 14.547 -73.874 1.00 74.56 200 ASN A C 1
ATOM 1471 O O . ASN A 1 200 ? 52.889 14.229 -74.857 1.00 74.56 200 ASN A O 1
ATOM 1475 N N . HIS A 1 201 ? 53.974 15.792 -73.665 1.00 73.19 201 HIS A N 1
ATOM 1476 C CA . HIS A 1 201 ? 53.735 16.854 -74.629 1.00 73.19 201 HIS A CA 1
ATOM 1477 C C . HIS A 1 201 ? 54.971 17.734 -74.785 1.00 73.19 201 HIS A C 1
ATOM 1479 O O . HIS A 1 201 ? 55.812 17.850 -73.891 1.00 73.19 201 HIS A O 1
ATOM 1485 N N . LYS A 1 202 ? 55.066 18.342 -75.967 1.00 75.06 202 LYS A N 1
ATOM 1486 C CA . LYS A 1 202 ? 56.075 19.330 -76.340 1.00 75.06 202 LYS A CA 1
ATOM 1487 C C . LYS A 1 202 ? 55.381 20.516 -76.992 1.00 75.06 202 LYS A C 1
ATOM 1489 O O . LYS A 1 202 ? 54.314 20.359 -77.588 1.00 75.06 202 LYS A O 1
ATOM 1494 N N . HIS A 1 203 ? 55.997 21.683 -76.901 1.00 76.25 203 HIS A N 1
ATOM 1495 C CA . HIS A 1 203 ? 55.544 22.873 -77.603 1.00 76.25 203 HIS A CA 1
ATOM 1496 C C . HIS A 1 203 ? 56.473 23.162 -78.777 1.00 76.25 203 HIS A C 1
ATOM 1498 O O . HIS A 1 203 ? 57.699 23.120 -78.642 1.00 76.25 203 HIS A O 1
ATOM 1504 N N . ASP A 1 204 ? 55.884 23.491 -79.922 1.00 78.62 204 ASP A N 1
ATOM 1505 C CA . ASP A 1 204 ? 56.643 23.986 -81.062 1.00 78.62 204 ASP A CA 1
ATOM 1506 C C . ASP A 1 204 ? 56.951 25.470 -80.845 1.00 78.62 204 ASP A C 1
ATOM 1508 O O . ASP A 1 204 ? 56.055 26.278 -80.582 1.00 78.62 204 ASP A O 1
ATOM 1512 N N . ILE A 1 205 ? 58.228 25.840 -80.944 1.00 73.19 205 ILE A N 1
ATOM 1513 C CA . ILE A 1 205 ? 58.665 27.229 -80.833 1.00 73.19 205 ILE A CA 1
ATOM 1514 C C . ILE A 1 205 ? 58.871 27.777 -82.238 1.00 73.19 205 ILE A C 1
ATOM 1516 O O . ILE A 1 205 ? 59.712 27.301 -83.003 1.00 73.19 205 ILE A O 1
ATOM 1520 N N . TYR A 1 206 ? 58.128 28.835 -82.553 1.00 68.81 206 TYR A N 1
ATOM 1521 C CA . TYR A 1 206 ? 58.254 29.536 -83.818 1.00 68.81 206 TYR A CA 1
ATOM 1522 C C . TYR A 1 206 ? 59.033 30.837 -83.629 1.00 68.81 206 TYR A C 1
ATOM 1524 O O . TYR A 1 206 ? 58.512 31.810 -83.085 1.00 68.81 206 TYR A O 1
ATOM 1532 N N . VAL A 1 207 ? 60.285 30.865 -84.094 1.00 67.06 207 VAL A N 1
ATOM 1533 C CA . VAL A 1 207 ? 61.106 32.082 -84.072 1.00 67.06 207 VAL A CA 1
ATOM 1534 C C . VAL A 1 207 ? 61.295 32.589 -85.495 1.00 67.06 207 VAL A C 1
ATOM 1536 O O . VAL A 1 207 ? 61.972 31.969 -86.314 1.00 67.06 207 VAL A O 1
ATOM 1539 N N . SER A 1 208 ? 60.706 33.743 -85.797 1.00 64.31 208 SER A N 1
ATOM 1540 C CA . SER A 1 208 ? 61.012 34.499 -87.010 1.00 64.31 208 SER A CA 1
ATOM 1541 C C . SER A 1 208 ? 62.131 35.489 -86.707 1.00 64.31 208 SER A C 1
ATOM 1543 O O . SER A 1 208 ? 61.924 36.449 -85.965 1.00 64.31 208 SER A O 1
ATOM 1545 N N . ASN A 1 209 ? 63.309 35.265 -87.281 1.00 61.53 209 ASN A N 1
ATOM 1546 C CA . ASN A 1 209 ? 64.374 36.257 -87.267 1.00 61.53 209 ASN A CA 1
ATOM 1547 C C . ASN A 1 209 ? 64.163 37.231 -88.436 1.00 61.53 209 ASN A C 1
ATOM 1549 O O . ASN A 1 209 ? 64.230 36.827 -89.596 1.00 61.53 209 ASN A O 1
ATOM 1553 N N . TRP A 1 210 ? 63.922 38.504 -88.129 1.00 56.72 210 TRP A N 1
ATOM 1554 C CA . TRP A 1 210 ? 63.947 39.580 -89.116 1.00 56.72 210 TRP A CA 1
ATOM 1555 C C . TRP A 1 210 ? 65.308 40.273 -89.080 1.00 56.72 210 TRP A C 1
ATOM 1557 O O . TRP A 1 210 ? 65.514 41.229 -88.335 1.00 56.72 210 TRP A O 1
ATOM 1567 N N . GLN A 1 211 ? 66.236 39.796 -89.907 1.00 57.84 211 GLN A N 1
ATOM 1568 C CA . GLN A 1 211 ? 67.510 40.470 -90.141 1.00 57.84 211 GLN A CA 1
ATOM 1569 C C . GLN A 1 211 ? 67.423 41.357 -91.381 1.00 57.84 211 GLN A C 1
ATOM 1571 O O . GLN A 1 211 ? 67.304 40.880 -92.510 1.00 57.84 211 GLN A O 1
ATOM 1576 N N . THR A 1 212 ? 67.531 42.665 -91.177 1.00 57.38 212 THR A N 1
ATOM 1577 C CA . THR A 1 212 ? 67.757 43.628 -92.255 1.00 57.38 212 THR A CA 1
ATOM 1578 C C . THR A 1 212 ? 69.203 43.530 -92.727 1.00 57.38 212 THR A C 1
ATOM 1580 O O . THR A 1 212 ? 70.122 43.882 -91.986 1.00 57.38 212 THR A O 1
ATOM 1583 N N . HIS A 1 213 ? 69.415 43.075 -93.961 1.00 57.19 213 HIS A N 1
ATOM 1584 C CA . HIS A 1 213 ? 70.728 43.138 -94.595 1.00 57.19 213 HIS A CA 1
ATOM 1585 C C . HIS A 1 213 ? 70.910 44.526 -95.216 1.00 57.19 213 HIS A C 1
ATOM 1587 O O . HIS A 1 213 ? 70.227 44.893 -96.171 1.00 57.19 213 HIS A O 1
ATOM 1593 N N . GLY A 1 214 ? 71.814 45.317 -94.638 1.00 55.62 214 GLY A N 1
ATOM 1594 C CA . GLY A 1 214 ? 72.240 46.596 -95.195 1.00 55.62 214 GLY A CA 1
ATOM 1595 C C . GLY A 1 214 ? 73.130 46.373 -96.415 1.00 55.62 214 GLY A C 1
ATOM 1596 O O . GLY A 1 214 ? 74.342 46.253 -96.281 1.00 55.62 214 GLY A O 1
ATOM 1597 N N . GLY A 1 215 ? 72.522 46.316 -97.598 1.00 49.44 215 GLY A N 1
ATOM 1598 C CA . GLY A 1 215 ? 73.200 46.319 -98.892 1.00 49.44 215 GLY A CA 1
ATOM 1599 C C . GLY A 1 215 ? 72.360 47.101 -99.898 1.00 49.44 215 GLY A C 1
ATOM 1600 O O . GLY A 1 215 ? 71.188 46.799 -100.097 1.00 49.44 215 GLY A O 1
ATOM 1601 N N . SER A 1 216 ? 72.937 48.163 -100.461 1.00 54.69 216 SER A N 1
ATOM 1602 C CA . SER A 1 216 ? 72.257 49.182 -101.269 1.00 54.69 216 SER A CA 1
ATOM 1603 C C . SER A 1 216 ? 71.641 48.597 -102.548 1.00 54.69 216 SER A C 1
ATOM 1605 O O . SER A 1 216 ? 72.362 48.275 -103.489 1.00 54.69 216 SER A O 1
ATOM 1607 N N . GLY A 1 217 ? 70.312 48.460 -102.581 1.00 50.84 217 GLY A N 1
ATOM 1608 C CA . GLY A 1 217 ? 69.579 48.012 -103.769 1.00 50.84 217 GLY A CA 1
ATOM 1609 C C . GLY A 1 217 ? 68.368 47.137 -103.455 1.00 50.84 217 GLY A C 1
ATOM 1610 O O . GLY A 1 217 ? 68.352 45.967 -103.810 1.00 50.84 217 GLY A O 1
ATOM 1611 N N . GLY A 1 218 ? 67.346 47.720 -102.820 1.00 50.19 218 GLY A N 1
ATOM 1612 C CA . GLY A 1 218 ? 66.037 47.091 -102.620 1.00 50.19 218 GLY A CA 1
ATOM 1613 C C . GLY A 1 218 ? 65.954 46.212 -101.373 1.00 50.19 218 GLY A C 1
ATOM 1614 O O . GLY A 1 218 ? 66.638 45.201 -101.257 1.00 50.19 218 GLY A O 1
ATOM 1615 N N . ALA A 1 219 ? 65.072 46.582 -100.439 1.00 51.09 219 ALA A N 1
ATOM 1616 C CA . ALA A 1 219 ? 64.712 45.753 -99.292 1.00 51.09 219 ALA A CA 1
ATOM 1617 C C . ALA A 1 219 ? 63.943 44.510 -99.772 1.00 51.09 219 ALA A C 1
ATOM 1619 O O . ALA A 1 219 ? 62.715 44.459 -99.757 1.00 51.09 219 ALA A O 1
ATOM 1620 N N . GLY A 1 220 ? 64.675 43.512 -100.259 1.00 49.47 220 GLY A N 1
ATOM 1621 C CA . GLY A 1 220 ? 64.141 42.188 -100.516 1.00 49.47 220 GLY A CA 1
ATOM 1622 C C . GLY A 1 220 ? 63.932 41.481 -99.185 1.00 49.47 220 GLY A C 1
ATOM 1623 O O . GLY A 1 220 ? 64.889 41.003 -98.582 1.00 49.47 220 GLY A O 1
ATOM 1624 N N . TYR A 1 221 ? 62.687 41.404 -98.718 1.00 51.91 221 TYR A N 1
ATOM 1625 C CA . TYR A 1 221 ? 62.321 40.507 -97.626 1.00 51.91 221 TYR A CA 1
ATOM 1626 C C . TYR A 1 221 ? 62.396 39.069 -98.144 1.00 51.91 221 TYR A C 1
ATOM 1628 O O . TYR A 1 221 ? 61.414 38.513 -98.632 1.00 51.91 221 TYR A O 1
ATOM 1636 N N . GLN A 1 222 ? 63.578 38.467 -98.096 1.00 53.44 222 GLN A N 1
ATOM 1637 C CA . GLN A 1 222 ? 63.711 37.041 -98.347 1.00 53.44 222 GLN A CA 1
ATOM 1638 C C . GLN A 1 222 ? 63.370 36.309 -97.051 1.00 53.44 222 GLN A C 1
ATOM 1640 O O . GLN A 1 222 ? 64.021 36.505 -96.026 1.00 53.44 222 GLN A O 1
ATOM 1645 N N . ALA A 1 223 ? 62.313 35.495 -97.083 1.00 50.81 223 ALA A N 1
ATOM 1646 C CA . ALA A 1 223 ? 61.982 34.604 -95.982 1.00 50.81 223 ALA A CA 1
ATOM 1647 C C . ALA A 1 223 ? 63.104 33.565 -95.856 1.00 50.81 223 ALA A C 1
ATOM 1649 O O . ALA A 1 223 ? 63.134 32.582 -96.593 1.00 50.81 223 ALA A O 1
ATOM 1650 N N . HIS A 1 224 ? 64.061 33.815 -94.965 1.00 58.22 224 HIS A N 1
ATOM 1651 C CA . HIS A 1 224 ? 65.091 32.836 -94.654 1.00 58.22 224 HIS A CA 1
ATOM 1652 C C . HIS A 1 224 ? 64.478 31.662 -93.872 1.00 58.22 224 HIS A C 1
ATOM 1654 O O . HIS A 1 224 ? 63.447 31.827 -93.214 1.00 58.22 224 HIS A O 1
ATOM 1660 N N . GLU A 1 225 ? 65.102 30.480 -93.976 1.00 56.06 225 GLU A N 1
ATOM 1661 C CA . GLU A 1 225 ? 64.663 29.216 -93.373 1.00 56.06 225 GLU A CA 1
ATOM 1662 C C . GLU A 1 225 ? 64.035 29.408 -91.991 1.00 56.06 225 GLU A C 1
ATOM 1664 O O . GLU A 1 225 ? 64.666 29.906 -91.053 1.00 56.06 225 GLU A O 1
ATOM 1669 N N . ARG A 1 226 ? 62.778 28.969 -91.870 1.00 58.03 226 ARG A N 1
ATOM 1670 C CA . ARG A 1 226 ? 62.101 28.827 -90.584 1.00 58.03 226 ARG A CA 1
ATOM 1671 C C . ARG A 1 226 ? 62.899 27.808 -89.780 1.00 58.03 226 ARG A C 1
ATOM 1673 O O . ARG A 1 226 ? 62.877 26.623 -90.108 1.00 58.03 226 ARG A O 1
ATOM 1680 N N . ARG A 1 227 ? 63.621 28.250 -88.749 1.00 59.75 227 ARG A N 1
ATOM 1681 C CA . ARG A 1 227 ? 64.225 27.311 -87.803 1.00 59.75 227 ARG A CA 1
ATOM 1682 C C . ARG A 1 227 ? 63.120 26.751 -86.926 1.00 59.75 227 ARG A C 1
ATOM 1684 O O . ARG A 1 227 ? 62.557 27.457 -86.096 1.00 59.75 227 ARG A O 1
ATOM 1691 N N . TRP A 1 228 ? 62.824 25.480 -87.154 1.00 62.38 228 TRP A N 1
ATOM 1692 C CA . TRP A 1 228 ? 61.958 24.689 -86.301 1.00 62.38 228 TRP A CA 1
ATOM 1693 C C . TRP A 1 228 ? 62.750 24.279 -85.063 1.00 62.38 228 TRP A C 1
ATOM 1695 O O . TRP A 1 228 ? 63.765 23.593 -85.173 1.00 62.38 228 TRP A O 1
ATOM 1705 N N . GLY A 1 229 ? 62.300 24.733 -83.898 1.00 68.44 229 GLY A N 1
ATOM 1706 C CA . GLY A 1 229 ? 62.739 24.221 -82.608 1.00 68.44 229 GLY A CA 1
ATOM 1707 C C . GLY A 1 229 ? 61.535 23.657 -81.866 1.00 68.44 229 GLY A C 1
ATOM 1708 O O . GLY A 1 229 ? 60.449 24.228 -81.932 1.00 68.44 229 GLY A O 1
ATOM 1709 N N . ALA A 1 230 ? 61.719 22.546 -81.167 1.00 73.19 230 ALA A N 1
ATOM 1710 C CA . ALA A 1 230 ? 60.750 22.058 -80.195 1.00 73.19 230 ALA A CA 1
ATOM 1711 C C . ALA A 1 230 ? 61.330 22.255 -78.794 1.00 73.19 230 ALA A C 1
ATOM 1713 O O . ALA A 1 230 ? 62.550 22.232 -78.621 1.00 73.19 230 ALA A O 1
ATOM 1714 N N . THR A 1 231 ? 60.470 22.440 -77.795 1.00 76.62 231 THR A N 1
ATOM 1715 C CA . THR A 1 231 ? 60.894 22.191 -76.414 1.00 76.62 231 THR A CA 1
ATOM 1716 C C . THR A 1 231 ? 61.269 20.715 -76.257 1.00 76.62 231 THR A C 1
ATOM 1718 O O . THR A 1 231 ? 60.738 19.861 -76.972 1.00 76.62 231 THR A O 1
ATOM 1721 N N . GLU A 1 232 ? 62.135 20.403 -75.293 1.00 76.44 232 GLU A N 1
ATOM 1722 C CA . GLU A 1 232 ? 62.353 19.015 -74.873 1.00 76.44 232 GLU A CA 1
ATOM 1723 C C . GLU A 1 232 ? 61.037 18.399 -74.366 1.00 76.44 232 GLU A C 1
ATOM 1725 O O . GLU A 1 232 ? 60.134 19.110 -73.910 1.00 76.44 232 GLU A O 1
ATOM 1730 N N . GLU A 1 233 ? 60.910 17.078 -74.479 1.00 75.75 233 GLU A N 1
ATOM 1731 C CA . GLU A 1 233 ? 59.736 16.345 -74.007 1.00 75.75 233 GLU A CA 1
ATOM 1732 C C . GLU A 1 233 ? 59.626 16.483 -72.482 1.00 75.75 233 GLU A C 1
ATOM 1734 O O . GLU A 1 233 ? 60.521 16.066 -71.743 1.00 75.75 233 GLU A O 1
ATOM 1739 N N . ALA A 1 234 ? 58.534 17.081 -71.994 1.00 68.06 234 ALA A N 1
ATOM 1740 C CA . ALA A 1 234 ? 58.231 17.022 -70.572 1.00 68.06 234 ALA A CA 1
ATOM 1741 C C . ALA A 1 234 ? 57.853 15.569 -70.250 1.00 68.06 234 ALA A C 1
ATOM 1743 O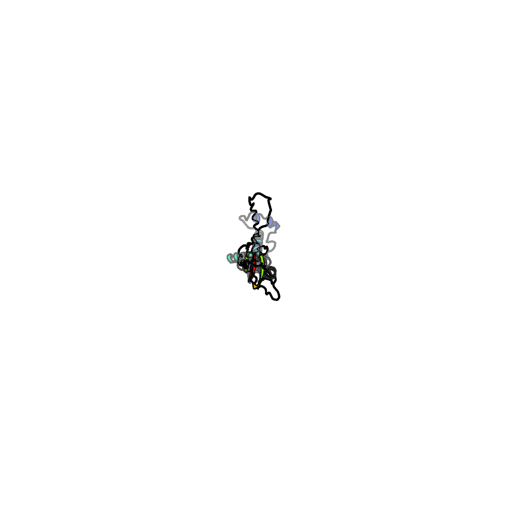 O . ALA A 1 234 ? 56.850 15.056 -70.749 1.00 68.06 234 ALA A O 1
ATOM 1744 N N . GLY A 1 235 ? 58.716 14.890 -69.490 1.00 71.62 235 GLY A N 1
ATOM 1745 C CA . GLY A 1 235 ? 58.558 13.476 -69.168 1.00 71.62 235 GLY A CA 1
ATOM 1746 C C . GLY A 1 235 ? 57.267 13.185 -68.402 1.00 71.62 235 GLY A C 1
ATOM 1747 O O . GLY A 1 235 ? 56.789 14.012 -67.627 1.00 71.62 235 GLY A O 1
ATOM 1748 N N . ASN A 1 236 ? 56.738 11.983 -68.625 1.00 67.62 236 ASN A N 1
ATOM 1749 C CA . ASN A 1 236 ? 55.504 11.466 -68.039 1.00 67.62 236 ASN A CA 1
ATOM 1750 C C . ASN A 1 236 ? 55.421 11.727 -66.524 1.00 67.62 236 ASN A C 1
ATOM 1752 O O . ASN A 1 236 ? 56.322 11.330 -65.780 1.00 67.62 236 ASN A O 1
ATOM 1756 N N . HIS A 1 237 ? 54.325 12.332 -66.058 1.00 71.88 237 HIS A N 1
ATOM 1757 C CA . HIS A 1 237 ? 54.066 12.533 -64.630 1.00 71.88 237 HIS A CA 1
ATOM 1758 C C . HIS A 1 237 ? 52.907 11.665 -64.134 1.00 71.88 237 HIS A C 1
ATOM 1760 O O . HIS A 1 237 ? 52.041 11.238 -64.896 1.00 71.88 237 HIS A O 1
ATOM 1766 N N . SER A 1 238 ? 52.884 11.392 -62.830 1.00 74.38 238 SER A N 1
ATOM 1767 C CA . SER A 1 238 ? 51.838 10.594 -62.192 1.00 74.38 238 SER A CA 1
ATOM 1768 C C . SER A 1 238 ? 50.782 11.470 -61.520 1.00 74.38 238 SER A C 1
ATOM 1770 O O . SER A 1 238 ? 51.072 12.529 -60.965 1.00 74.38 238 SER A O 1
ATOM 1772 N N . HIS A 1 239 ? 49.541 10.989 -61.535 1.00 78.12 239 HIS A N 1
ATOM 1773 C CA . HIS A 1 239 ? 48.476 11.476 -60.668 1.00 78.12 239 HIS A CA 1
ATOM 1774 C C . HIS A 1 239 ? 48.220 10.419 -59.592 1.00 78.12 239 HIS A C 1
ATOM 1776 O O . HIS A 1 239 ? 48.032 9.245 -59.911 1.00 78.12 239 HIS A O 1
ATOM 1782 N N . GLN A 1 240 ? 48.215 10.827 -58.325 1.00 84.12 240 GLN A N 1
ATOM 1783 C CA . GLN A 1 240 ? 47.890 9.954 -57.201 1.00 84.12 240 GLN A CA 1
ATOM 1784 C C . GLN A 1 240 ? 46.523 10.341 -56.636 1.00 84.12 240 GLN A C 1
ATOM 1786 O O . GLN A 1 240 ? 46.271 11.519 -56.385 1.00 84.12 240 GLN A O 1
ATOM 1791 N N . ILE A 1 241 ? 45.665 9.344 -56.408 1.00 83.81 241 ILE A N 1
ATOM 1792 C CA . ILE A 1 241 ? 44.440 9.494 -55.621 1.00 83.81 241 ILE A CA 1
ATOM 1793 C C . ILE A 1 241 ? 44.499 8.574 -54.406 1.00 83.81 241 ILE A C 1
ATOM 1795 O O . ILE A 1 241 ? 44.875 7.407 -54.515 1.00 83.81 241 ILE A O 1
ATOM 1799 N N . THR A 1 242 ? 44.108 9.107 -53.257 1.00 86.44 242 THR A N 1
ATOM 1800 C CA . THR A 1 242 ? 43.919 8.357 -52.017 1.00 86.44 242 THR A CA 1
ATOM 1801 C C . THR A 1 242 ? 42.477 8.582 -51.583 1.00 86.44 242 THR A C 1
ATOM 1803 O O . THR A 1 242 ? 42.047 9.729 -51.481 1.00 86.44 242 THR A O 1
ATOM 1806 N N . ILE A 1 243 ? 41.730 7.502 -51.351 1.00 84.62 243 ILE A N 1
ATOM 1807 C CA . ILE A 1 243 ? 40.374 7.560 -50.795 1.00 84.62 243 ILE A CA 1
ATOM 1808 C C . ILE A 1 243 ? 40.448 6.960 -49.397 1.00 84.62 243 ILE A C 1
ATOM 1810 O O . ILE A 1 243 ? 40.686 5.763 -49.241 1.00 84.62 243 ILE A O 1
ATOM 1814 N N . GLU A 1 244 ? 40.290 7.803 -48.385 1.00 84.19 244 GLU A N 1
ATOM 1815 C CA . GLU A 1 244 ? 40.292 7.379 -46.989 1.00 84.19 244 GLU A CA 1
ATOM 1816 C C . GLU A 1 244 ? 38.888 6.956 -46.540 1.00 84.19 244 GLU A C 1
ATOM 1818 O O . GLU A 1 244 ? 37.868 7.355 -47.111 1.00 84.19 244 GLU A O 1
ATOM 1823 N N . SER A 1 245 ? 38.822 6.139 -45.490 1.00 78.94 245 SER A N 1
ATOM 1824 C CA . SER A 1 245 ? 37.552 5.818 -44.844 1.00 78.94 245 SER A CA 1
ATOM 1825 C C . SER A 1 245 ? 36.942 7.075 -44.228 1.00 78.94 245 SER A C 1
ATOM 1827 O O . SER A 1 245 ? 37.618 7.796 -43.499 1.00 78.94 245 SER A O 1
ATOM 1829 N N . THR A 1 246 ? 35.651 7.302 -44.455 1.00 77.88 246 THR A N 1
ATOM 1830 C CA . THR A 1 246 ? 34.904 8.378 -43.793 1.00 77.88 246 THR A CA 1
ATOM 1831 C C . THR A 1 246 ? 34.061 7.812 -42.652 1.00 77.88 246 THR A C 1
ATOM 1833 O O . THR A 1 246 ? 33.360 6.818 -42.835 1.00 77.88 246 THR A O 1
ATOM 1836 N N . GLY A 1 247 ? 34.102 8.472 -41.491 1.00 77.12 247 GLY A N 1
ATOM 1837 C CA . GLY A 1 247 ? 33.328 8.125 -40.297 1.00 77.12 247 GLY A CA 1
ATOM 1838 C C . GLY A 1 247 ? 34.217 7.836 -39.085 1.00 77.12 247 GLY A C 1
ATOM 1839 O O . GLY A 1 247 ? 35.172 7.075 -39.176 1.00 77.12 247 GLY A O 1
ATOM 1840 N N . ASN A 1 248 ? 33.876 8.421 -37.934 1.00 80.75 248 ASN A N 1
ATOM 1841 C CA . ASN A 1 248 ? 34.693 8.345 -36.712 1.00 80.75 248 ASN A CA 1
ATOM 1842 C C . ASN A 1 248 ? 34.274 7.212 -35.755 1.00 80.75 248 ASN A C 1
ATOM 1844 O O . ASN A 1 248 ? 34.777 7.131 -34.638 1.00 80.75 248 ASN A O 1
ATOM 1848 N N . GLY A 1 249 ? 33.324 6.357 -36.158 1.00 85.00 249 GLY A N 1
ATOM 1849 C CA . GLY A 1 249 ? 32.803 5.283 -35.302 1.00 85.00 249 GLY A CA 1
ATOM 1850 C C . GLY A 1 249 ? 32.101 5.790 -34.037 1.00 85.00 249 GLY A C 1
ATOM 1851 O O . GLY A 1 249 ? 32.033 5.075 -33.037 1.00 85.00 249 GLY A O 1
ATOM 1852 N N . GLU A 1 250 ? 31.597 7.026 -34.054 1.00 90.44 250 GLU A N 1
ATOM 1853 C CA . GLU A 1 250 ? 30.896 7.593 -32.907 1.00 90.44 250 GLU A CA 1
ATOM 1854 C C . GLU A 1 250 ? 29.617 6.804 -32.608 1.00 90.44 250 GLU A C 1
ATOM 1856 O O . GLU A 1 250 ? 28.884 6.371 -33.503 1.00 90.44 250 GLU A O 1
ATOM 1861 N N . LYS A 1 251 ? 29.362 6.587 -31.316 1.00 92.06 251 LYS A N 1
ATOM 1862 C CA . LYS A 1 251 ? 28.158 5.900 -30.858 1.00 92.06 251 LYS A CA 1
ATOM 1863 C C . LYS A 1 251 ? 26.955 6.808 -31.090 1.00 92.06 251 LYS A C 1
ATOM 1865 O O . LYS A 1 251 ? 26.893 7.912 -30.557 1.00 92.06 251 LYS A O 1
ATOM 1870 N N . VAL A 1 252 ? 25.963 6.296 -31.808 1.00 92.19 252 VAL A N 1
ATOM 1871 C CA . VAL A 1 252 ? 24.649 6.930 -31.894 1.00 92.19 252 VAL A CA 1
ATOM 1872 C C . VAL A 1 252 ? 23.875 6.574 -30.629 1.00 92.19 252 VAL A C 1
ATOM 1874 O O . VAL A 1 252 ? 23.670 5.393 -30.347 1.00 92.19 252 VAL A O 1
ATOM 1877 N N . THR A 1 253 ? 23.462 7.579 -29.861 1.00 92.81 253 THR A N 1
ATOM 1878 C CA . THR A 1 253 ? 22.649 7.399 -28.648 1.00 92.81 253 THR A CA 1
ATOM 1879 C C . THR A 1 253 ? 21.166 7.331 -29.006 1.00 92.81 253 THR A C 1
ATOM 1881 O O . THR A 1 253 ? 20.662 8.156 -29.767 1.00 92.81 253 THR A O 1
ATOM 1884 N N . PHE A 1 254 ? 20.453 6.355 -28.445 1.00 90.50 254 PHE A N 1
ATOM 1885 C CA . PHE A 1 254 ? 19.010 6.187 -28.618 1.00 90.50 254 PHE A CA 1
ATOM 1886 C C . PHE A 1 254 ? 18.270 6.756 -27.409 1.00 90.50 254 PHE A C 1
ATOM 1888 O O . PHE A 1 254 ? 17.859 6.023 -26.513 1.00 90.50 254 PHE A O 1
ATOM 1895 N N . GLU A 1 255 ? 18.098 8.076 -27.389 1.00 90.31 255 GLU A N 1
ATOM 1896 C CA . GLU A 1 255 ? 17.431 8.779 -26.291 1.00 90.31 255 GLU A CA 1
ATOM 1897 C C . GLU A 1 255 ? 16.288 9.665 -26.823 1.00 90.31 255 GLU A C 1
ATOM 1899 O O . GLU A 1 255 ? 16.499 10.826 -27.176 1.00 90.31 255 GLU A O 1
ATOM 1904 N N . PRO A 1 256 ? 15.062 9.117 -26.941 1.00 88.12 256 PRO A N 1
ATOM 1905 C CA . PRO A 1 256 ? 13.862 9.910 -27.213 1.00 88.12 256 PRO A CA 1
ATOM 1906 C C . PRO A 1 256 ? 13.600 10.927 -26.095 1.00 88.12 256 PRO A C 1
ATOM 1908 O O . PRO A 1 256 ? 14.082 10.751 -24.987 1.00 88.12 256 PRO A O 1
ATOM 1911 N N . SER A 1 257 ? 12.786 11.962 -26.316 1.00 92.31 257 SER A N 1
ATOM 1912 C CA . SER A 1 257 ? 12.354 12.834 -25.209 1.00 92.31 257 SER A CA 1
ATOM 1913 C C . SER A 1 257 ? 11.526 12.052 -24.177 1.00 92.31 257 SER A C 1
ATOM 1915 O O . SER A 1 257 ? 10.584 11.350 -24.550 1.00 92.31 257 SER A O 1
ATOM 1917 N N . TYR A 1 258 ? 11.841 12.189 -22.884 1.00 91.94 258 TYR A N 1
ATOM 1918 C CA . TYR A 1 258 ? 11.194 11.433 -21.802 1.00 91.94 258 TYR A CA 1
ATOM 1919 C C . TYR A 1 258 ? 10.842 12.278 -20.575 1.00 91.94 258 TYR A C 1
ATOM 1921 O O . TYR A 1 258 ? 11.369 13.367 -20.353 1.00 91.94 258 TYR A O 1
ATOM 1929 N N . LEU A 1 259 ? 9.964 11.711 -19.744 1.00 91.56 259 LEU A N 1
ATOM 1930 C CA . LEU A 1 259 ? 9.707 12.130 -18.370 1.00 91.56 259 LEU A CA 1
ATOM 1931 C C . LEU A 1 259 ? 10.156 11.011 -17.423 1.00 91.56 259 LEU A C 1
ATOM 1933 O O . LEU A 1 259 ? 9.680 9.881 -17.528 1.00 91.56 259 LEU A O 1
ATOM 1937 N N . CYS A 1 260 ? 11.036 11.332 -16.476 1.00 93.12 260 CYS A N 1
ATOM 1938 C CA . CYS A 1 260 ? 11.447 10.392 -15.436 1.00 93.12 260 CYS A CA 1
ATOM 1939 C C . CYS A 1 260 ? 10.396 10.317 -14.326 1.00 93.12 260 CYS A C 1
ATOM 1941 O O . CYS A 1 260 ? 10.089 11.321 -13.686 1.00 93.12 260 CYS A O 1
ATOM 1943 N N . LEU A 1 261 ? 9.893 9.110 -14.073 1.00 95.19 261 LEU A N 1
ATOM 1944 C CA . LEU A 1 261 ? 9.027 8.780 -12.944 1.00 95.19 261 LEU A CA 1
ATOM 1945 C C . LEU A 1 261 ? 9.599 7.564 -12.211 1.00 95.19 261 LEU A C 1
ATOM 1947 O O . LEU A 1 261 ? 10.337 6.766 -12.791 1.00 95.19 261 LEU A O 1
ATOM 1951 N N . TYR A 1 262 ? 9.250 7.413 -10.940 1.00 95.12 262 TYR A N 1
ATOM 1952 C CA . TYR A 1 262 ? 9.654 6.271 -10.130 1.00 95.12 262 TYR A CA 1
ATOM 1953 C C . TYR A 1 262 ? 8.635 5.147 -10.284 1.00 95.12 262 TYR A C 1
ATOM 1955 O O . TYR A 1 262 ? 7.451 5.328 -10.008 1.00 95.12 262 TYR A O 1
ATOM 1963 N N . PHE A 1 263 ? 9.102 3.977 -10.710 1.00 94.81 263 PHE A N 1
ATOM 1964 C CA . PHE A 1 263 ? 8.276 2.784 -10.855 1.00 94.81 263 PHE A CA 1
ATOM 1965 C C . PHE A 1 263 ? 8.563 1.837 -9.696 1.00 94.81 263 PHE A C 1
ATOM 1967 O O . PHE A 1 263 ? 9.679 1.341 -9.555 1.00 94.81 263 PHE A O 1
ATOM 1974 N N . TRP A 1 264 ? 7.554 1.572 -8.879 1.00 94.88 264 TRP A N 1
ATOM 1975 C CA . TRP A 1 264 ? 7.642 0.694 -7.720 1.00 94.88 264 TRP A CA 1
ATOM 1976 C C . TRP A 1 264 ? 6.873 -0.589 -7.978 1.00 94.88 264 TRP A C 1
ATOM 1978 O O . TRP A 1 264 ? 5.707 -0.531 -8.357 1.00 94.88 264 TRP A O 1
ATOM 1988 N N . VAL A 1 265 ? 7.495 -1.737 -7.724 1.00 94.31 265 VAL A N 1
ATOM 1989 C CA . VAL A 1 265 ? 6.847 -3.052 -7.811 1.00 94.31 265 VAL A CA 1
ATOM 1990 C C . VAL A 1 265 ? 6.598 -3.587 -6.413 1.00 94.31 265 VAL A C 1
ATOM 1992 O O . VAL A 1 265 ? 7.517 -3.607 -5.592 1.00 94.31 265 VAL A O 1
ATOM 1995 N N . ARG A 1 266 ? 5.374 -4.039 -6.134 1.00 94.56 266 ARG A N 1
ATOM 1996 C CA . ARG A 1 266 ? 5.063 -4.694 -4.860 1.00 94.56 266 ARG A CA 1
ATOM 1997 C C . ARG A 1 266 ? 5.628 -6.110 -4.841 1.00 94.56 266 ARG A C 1
ATOM 1999 O O . ARG A 1 266 ? 5.318 -6.900 -5.730 1.00 94.56 266 ARG A O 1
ATOM 2006 N N . THR A 1 267 ? 6.408 -6.445 -3.822 1.00 93.94 267 THR A N 1
ATOM 2007 C CA . THR A 1 267 ? 7.051 -7.760 -3.662 1.00 93.94 267 THR A CA 1
ATOM 2008 C C . THR A 1 267 ? 6.459 -8.593 -2.524 1.00 93.94 267 THR A C 1
ATOM 2010 O O . THR A 1 267 ? 6.576 -9.815 -2.571 1.00 93.94 267 THR A O 1
ATOM 2013 N N . ALA A 1 268 ? 5.794 -7.961 -1.546 1.00 86.69 268 ALA A N 1
ATOM 2014 C CA . ALA A 1 268 ? 5.031 -8.615 -0.472 1.00 86.69 268 ALA A CA 1
ATOM 2015 C C . ALA A 1 268 ? 3.889 -7.717 0.046 1.00 86.69 268 ALA A C 1
ATOM 2017 O O . ALA A 1 268 ? 3.979 -6.475 -0.087 1.00 86.69 268 ALA A O 1
#

Nearest PDB structures (foldseek):
  2fkk-assembly1_A  TM=5.856E-01  e=2.157E-04  Tequatrovirus T4
  6ov6-assembly1_A  TM=4.104E-01  e=1.680E-02  Bizionia argentinensis JUB59
  6ov6-assembly1_B  TM=4.008E-01  e=3.268E-02  Bizionia argentinensis JUB59

InterPro domains:
  IPR053827 Baseplate structural protein Gp10, C-terminal domain [PF21939] (132-267)

pLDDT: mean 81.44, std 13.3, range [44.75, 96.12]

Radius of gyration: 63.81 Å; Cα contacts (8 Å, |Δi|>4): 268; chains: 1; bounding box: 127×69×181 Å

Solvent-accessible surface area (backbone atoms only — not comparable to full-atom values): 17590 Å² total; per-residue (Å²): 130,50,49,60,72,60,58,54,45,70,81,84,59,58,71,92,53,30,55,51,70,71,56,55,74,68,33,61,49,76,75,74,45,84,69,98,73,89,76,62,62,26,57,49,45,40,53,47,26,60,55,24,43,52,51,24,52,53,28,50,56,29,26,76,70,62,22,48,22,42,86,93,34,62,69,55,30,55,52,28,52,58,49,54,76,34,41,70,67,94,88,45,70,32,50,103,82,35,51,75,83,74,66,87,58,73,50,62,97,83,31,53,45,48,100,85,65,51,61,75,72,82,59,59,65,57,50,70,75,53,33,72,70,35,73,48,81,34,83,60,98,65,69,58,32,84,79,75,49,63,41,64,44,76,59,76,80,96,68,85,90,74,88,60,50,94,98,38,59,80,88,70,84,81,87,66,68,48,51,60,71,50,79,90,72,55,74,95,78,86,86,88,85,88,82,84,80,65,70,68,54,65,53,80,47,86,60,86,83,86,78,85,78,94,61,98,77,71,95,73,85,70,87,68,83,78,57,84,43,66,52,74,72,49,72,77,66,87,84,87,86,83,88,77,90,84,80,88,62,64,68,45,70,62,75,76,96,81,81,90,63,42,45,32,34,28,76,77

Organism: NCBI:txid626940

Sequence (268 aa):
MARSNFKVFAEAVDSSKVVSDAEYAVNTQRIGGVVPGLAAADLHNKLYKQATIMAAAMAQVLVEQGQDALDSDYAGLVASIKKTFLLSLNGEKPDAKGNLQKNFVYSVEGKKPDSSGNVSLNIDYLNAMSFVGSVVITRDNINPGTRLGGTWQLLQSGRYVRTAGAGYPGGTMGGSDGFTLGVNNMPAHSHEATIYGAGNHKHDIYVSNWQTHGGSGGAGYQAHERRWGATEEAGNHSHQITIESTGNGEKVTFEPSYLCLYFWVRTA